Protein AF-A0A6V8NT97-F1 (afdb_monomer)

InterPro domains:
  IPR029063 S-adenosyl-L-methionine-dependent methyltransferase superfamily [G3DSA:3.40.50.150] (2-177)
  IPR029063 S-adenosyl-L-methionine-dependent methyltransferase superfamily [SSF53335] (12-157)

Organism: NCBI:txid2754717

Solvent-accessible surface area (backbone atoms only — not comparable to full-atom values): 10918 Å² total; per-residue (Å²): 109,70,70,59,41,45,75,74,69,48,81,76,53,99,84,58,68,80,94,74,64,64,69,61,86,88,54,82,74,59,58,70,88,41,93,51,90,84,42,42,65,52,22,49,28,23,44,56,41,40,47,49,74,74,71,48,77,44,47,69,47,73,50,69,59,58,90,37,74,72,43,92,63,88,62,76,73,52,58,69,32,48,27,51,96,90,36,72,66,86,60,85,75,63,59,69,57,50,13,40,38,50,48,50,50,50,53,48,50,53,40,21,63,72,50,73,48,64,48,71,44,35,46,42,70,42,61,60,78,76,42,75,68,30,50,15,43,52,53,52,50,63,72,74,42,96,74,87,64,77,46,80,60,49,12,32,57,85,75,64,56,59,40,98,87,68,46,78,44,63,39,96,54,106,56,55,68,26,32,23,40,61

Nearest PDB structures (foldseek):
  5hr4-assembly1_C  TM=5.596E-01  e=1.354E-01  Methylophilus methylotrophus
  1fjx-assembly1_A  TM=5.296E-01  e=2.929E-01  Haemophilus haemolyticus
  1dct-assembly2_B  TM=5.273E-01  e=3.940E-01  Haemophilus influenzae biotype aegyptius
  2i9k-assembly1_A  TM=5.373E-01  e=5.968E-01  Haemophilus haemolyticus
  2z6a-assembly1_A  TM=4.884E-01  e=6.720E-01  Haemophilus parahaemolyticus

Secondary structure (DSSP, 8-state):
-HHHHHHTT----TT-------S-SS--SPPP---STTTHHHHHHHHHHHHHHHHS---EEEE-----SS-SS--GGGGGGGEETTEE--SS-GGGGGSHHHHHHHHHHHHHHHHSS-EEEEEEETHHHH-GGGHHHHHHHHHH-S----EE----TTTT-B-TTS-B---SSSSSS-EEE-

Mean predicted aligned error: 6.71 Å

Radius of gyration: 19.37 Å; Cα contacts (8 Å, |Δi|>4): 254; chains: 1; bounding box: 56×44×49 Å

Foldseek 3Di:
DVVVCVVVVDDADPPDDDPDADEDLLDLDQDPCDPDPPCNNNSVSSVSVNCCLPPNQDAEAEDAWDFALDDPDPRVLLVQLQDDPNHGDPDPDLSSSVTRVNSVVSSVLVSCVVNVHHDYKYKYFPCLVPPPSRVSVVVSCVVSDPDDDKAWLFAQQVVQDADPVRHTSHAPDPDRTTIMID

pLDDT: mean 87.65, std 10.01, range [57.72, 98.25]

Sequence (182 aa):
MSFLLEELGYKLHEDDRFKLYLTNTLEMEELSQTELPGMISLSEESHLAGKVKKEQPILVVLGNPPYSGHSSNVYDEVKAYYQVDGKPLGEKNPKCLQDDYVNIILFAQWKIDQAGEGVLGFITNLIYLENPTFRGMRQSLMQSFDEIYLLDLHGNSLKKERCPDGSKDENVFDIQQGVAIV

Structure (mmCIF, N/CA/C/O backbone):
data_AF-A0A6V8NT97-F1
#
_entry.id   AF-A0A6V8NT97-F1
#
loop_
_atom_site.group_PDB
_atom_site.id
_atom_site.type_symbol
_atom_site.label_atom_id
_atom_site.label_alt_id
_atom_site.label_comp_id
_atom_site.label_asym_id
_atom_site.label_entity_id
_atom_site.label_seq_id
_atom_site.pdbx_PDB_ins_code
_atom_site.Cartn_x
_atom_site.Cartn_y
_atom_site.Cartn_z
_atom_site.occupancy
_atom_site.B_iso_or_equiv
_atom_site.auth_seq_id
_atom_site.auth_comp_id
_atom_site.auth_asym_id
_atom_site.auth_atom_id
_atom_site.pdbx_PDB_model_num
ATOM 1 N N . MET A 1 1 ? -24.014 6.301 -5.392 1.00 57.72 1 MET A N 1
ATOM 2 C CA . MET A 1 1 ? -23.388 5.271 -4.535 1.00 57.72 1 MET A CA 1
ATOM 3 C C . MET A 1 1 ? -24.425 4.392 -3.845 1.00 57.72 1 MET A C 1
ATOM 5 O O . MET A 1 1 ? -24.390 3.202 -4.099 1.00 57.72 1 MET A O 1
ATOM 9 N N . SER A 1 2 ? -25.371 4.946 -3.069 1.00 64.69 2 SER A N 1
ATOM 10 C CA . SER A 1 2 ? -26.454 4.167 -2.421 1.00 64.69 2 SER A CA 1
ATOM 11 C C . SER A 1 2 ? -27.238 3.278 -3.408 1.00 64.69 2 SER A C 1
ATOM 13 O O . SER A 1 2 ? -27.256 2.063 -3.260 1.00 64.69 2 SER A O 1
ATOM 15 N N . PHE A 1 3 ? -27.715 3.859 -4.515 1.00 68.69 3 PHE A N 1
ATOM 16 C CA . PHE A 1 3 ? -28.412 3.123 -5.583 1.00 68.69 3 PHE A CA 1
ATOM 17 C C . PHE A 1 3 ? -27.621 1.949 -6.190 1.00 68.69 3 PHE A C 1
ATOM 19 O O . PHE A 1 3 ? -28.211 0.926 -6.507 1.00 68.69 3 PHE A O 1
ATOM 26 N N . LEU A 1 4 ? -26.294 2.072 -6.332 1.00 76.94 4 LEU A N 1
ATOM 27 C CA . LEU A 1 4 ? -25.456 1.004 -6.897 1.00 76.94 4 LEU A CA 1
ATOM 28 C C . LEU A 1 4 ? -25.348 -0.186 -5.933 1.00 76.94 4 LEU A C 1
ATOM 30 O O . LEU A 1 4 ? -25.322 -1.334 -6.360 1.00 76.94 4 LEU A O 1
ATOM 34 N N . LEU A 1 5 ? -25.278 0.084 -4.627 1.00 75.50 5 LEU A N 1
ATOM 35 C CA . LEU A 1 5 ? -25.208 -0.956 -3.601 1.00 75.50 5 LEU A CA 1
ATOM 36 C C . LEU A 1 5 ? -26.533 -1.709 -3.483 1.00 75.50 5 LEU A C 1
ATOM 38 O O . LEU A 1 5 ? -26.523 -2.934 -3.377 1.00 75.50 5 LEU A O 1
ATOM 42 N N . GLU A 1 6 ? -27.654 -0.993 -3.573 1.00 77.69 6 GLU A N 1
ATOM 43 C CA . GLU A 1 6 ? -28.984 -1.605 -3.638 1.00 77.69 6 GLU A CA 1
ATOM 44 C C . GLU A 1 6 ? -29.149 -2.489 -4.882 1.00 77.69 6 GLU A C 1
ATOM 46 O O . GLU A 1 6 ? -29.646 -3.610 -4.765 1.00 77.69 6 GLU A O 1
ATOM 51 N N . GLU A 1 7 ? -28.663 -2.048 -6.050 1.00 81.25 7 GLU A N 1
ATOM 52 C CA . GLU A 1 7 ? -28.638 -2.860 -7.281 1.00 81.25 7 GLU A CA 1
ATOM 53 C C . GLU A 1 7 ? -27.810 -4.144 -7.131 1.00 81.25 7 GLU A C 1
ATOM 55 O O . GLU A 1 7 ? -28.177 -5.189 -7.668 1.00 81.25 7 GLU A O 1
ATOM 60 N N . LEU A 1 8 ? -26.718 -4.088 -6.364 1.00 84.75 8 LEU A N 1
ATOM 61 C CA . LEU A 1 8 ? -25.871 -5.241 -6.041 1.00 84.75 8 LEU A CA 1
ATOM 62 C C . LEU A 1 8 ? -26.437 -6.108 -4.896 1.00 84.75 8 LEU A C 1
ATOM 64 O O . LEU A 1 8 ? -25.802 -7.080 -4.489 1.00 84.75 8 LEU A O 1
ATOM 68 N N . GLY A 1 9 ? -27.634 -5.790 -4.391 1.00 81.38 9 GLY A N 1
ATOM 69 C CA . GLY A 1 9 ? -28.358 -6.577 -3.390 1.00 81.38 9 GLY A CA 1
ATOM 70 C C . GLY A 1 9 ? -28.071 -6.207 -1.933 1.00 81.38 9 GLY A C 1
ATOM 71 O O . GLY A 1 9 ? -28.558 -6.891 -1.030 1.00 81.38 9 GLY A O 1
ATOM 72 N N . TYR A 1 10 ? -27.317 -5.137 -1.675 1.00 80.00 10 TYR A N 1
ATOM 73 C CA . TYR A 1 10 ? -27.075 -4.638 -0.324 1.00 80.00 10 TYR A CA 1
ATOM 74 C C . TYR A 1 10 ? -28.236 -3.745 0.134 1.00 80.00 10 TYR A C 1
ATOM 76 O O . TYR A 1 10 ? -28.544 -2.739 -0.499 1.00 80.00 10 TYR A O 1
ATOM 84 N N . LYS A 1 11 ? -28.882 -4.094 1.250 1.00 77.31 11 LYS A N 1
ATOM 85 C CA . LYS A 1 11 ? -29.978 -3.300 1.824 1.00 77.31 11 LYS A CA 1
ATOM 86 C C . LYS A 1 11 ? -29.423 -2.355 2.881 1.00 77.31 11 LYS A C 1
ATOM 88 O O . LYS A 1 11 ? -29.010 -2.815 3.939 1.00 77.31 11 LYS A O 1
ATOM 93 N N . LEU A 1 12 ? -29.426 -1.059 2.588 1.00 73.94 12 LEU A N 1
ATOM 94 C CA . LEU A 1 12 ? -29.116 -0.025 3.573 1.00 73.94 12 LEU A CA 1
ATOM 95 C C . LEU A 1 12 ? -30.309 0.130 4.528 1.00 73.94 12 LEU A C 1
ATOM 97 O O . LEU A 1 12 ? -31.452 0.239 4.080 1.00 73.94 12 LEU A O 1
ATOM 101 N N . HIS A 1 13 ? -30.059 0.119 5.836 1.00 78.44 13 HIS A N 1
ATOM 102 C CA . HIS A 1 13 ? -31.045 0.549 6.829 1.00 78.44 13 HIS A CA 1
ATOM 103 C C . HIS A 1 13 ? -31.126 2.087 6.881 1.00 78.44 13 HIS A C 1
ATOM 105 O O . HIS A 1 13 ? -30.217 2.765 6.412 1.00 78.44 13 HIS A O 1
ATOM 111 N N . GLU A 1 14 ? -32.201 2.658 7.442 1.00 66.50 14 GLU A N 1
ATOM 112 C CA . GLU A 1 14 ? -32.408 4.124 7.471 1.00 66.50 14 GLU A CA 1
ATOM 113 C C . GLU A 1 14 ? -31.251 4.894 8.140 1.00 66.50 14 GLU A C 1
ATOM 115 O O . GLU A 1 14 ? -30.968 6.026 7.750 1.00 66.50 14 GLU A O 1
ATOM 120 N N . ASP A 1 15 ? -30.538 4.256 9.073 1.00 71.31 15 ASP A N 1
ATOM 121 C CA . ASP A 1 15 ? -29.371 4.819 9.767 1.00 71.31 15 ASP A CA 1
ATOM 122 C C . ASP A 1 15 ? -28.018 4.434 9.127 1.00 71.31 15 ASP A C 1
ATOM 124 O O . ASP A 1 15 ? -26.959 4.897 9.566 1.00 71.31 15 ASP A O 1
ATOM 128 N N . ASP A 1 16 ? -28.011 3.594 8.085 1.00 70.31 16 ASP A N 1
ATOM 129 C CA . ASP A 1 16 ? -26.777 3.163 7.431 1.00 70.31 16 ASP A CA 1
ATOM 130 C C . ASP A 1 16 ? -26.267 4.243 6.474 1.00 70.31 16 ASP A C 1
ATOM 132 O O . ASP A 1 16 ? -26.723 4.394 5.337 1.00 70.31 16 ASP A O 1
ATOM 136 N N . ARG A 1 17 ? -25.229 4.969 6.899 1.00 76.75 17 ARG A N 1
ATOM 137 C CA . ARG A 1 17 ? -24.445 5.788 5.972 1.00 76.75 17 ARG A CA 1
ATOM 138 C C . ARG A 1 17 ? -23.476 4.917 5.177 1.00 76.75 17 ARG A C 1
ATOM 140 O O . ARG A 1 17 ? -22.826 4.019 5.717 1.00 76.75 17 ARG A O 1
ATOM 147 N N . PHE A 1 18 ? -23.272 5.266 3.909 1.00 81.44 18 PHE A N 1
ATOM 148 C CA . PHE A 1 18 ? -22.119 4.764 3.168 1.00 81.44 18 PHE A CA 1
ATOM 149 C C . PHE A 1 18 ? -20.836 5.195 3.896 1.00 81.44 18 PHE A C 1
ATOM 151 O O . PHE A 1 18 ? -20.647 6.382 4.163 1.00 81.44 18 PHE A O 1
ATOM 158 N N . LYS A 1 19 ? -19.972 4.234 4.248 1.00 86.56 19 LYS A N 1
ATOM 159 C CA . LYS A 1 19 ? -18.755 4.449 5.054 1.00 86.56 19 LYS A CA 1
ATOM 160 C C . LYS A 1 19 ? -17.629 5.096 4.234 1.00 86.56 19 LYS A C 1
ATOM 162 O O . LYS A 1 19 ? -16.563 4.519 4.053 1.00 86.56 19 LYS A O 1
ATOM 167 N N . LEU A 1 20 ? -17.895 6.296 3.728 1.00 89.12 20 LEU A N 1
ATOM 168 C CA . LEU A 1 20 ? -16.944 7.164 3.044 1.00 89.12 20 LEU A CA 1
ATOM 169 C C . LEU A 1 20 ? -16.546 8.288 3.992 1.00 89.12 20 LEU A C 1
ATOM 171 O O . LEU A 1 20 ? -17.417 9.004 4.479 1.00 89.12 20 LEU A O 1
ATOM 175 N N . TYR A 1 21 ? -15.247 8.434 4.232 1.00 91.00 21 TYR A N 1
ATOM 176 C CA . TYR A 1 21 ? -14.719 9.423 5.162 1.00 91.00 21 TYR A CA 1
ATOM 177 C C . TYR A 1 21 ? -13.752 10.370 4.462 1.00 91.00 21 TYR A C 1
ATOM 179 O O . TYR A 1 21 ? -12.932 9.936 3.651 1.00 91.00 21 TYR A O 1
ATOM 187 N N . LEU A 1 22 ? -13.818 11.656 4.802 1.00 90.31 22 LEU A N 1
ATOM 188 C CA . LEU A 1 22 ? -12.840 12.644 4.354 1.00 90.31 22 LEU A CA 1
ATOM 189 C C . LEU A 1 22 ? -11.696 12.726 5.370 1.00 90.31 22 LEU A C 1
ATOM 191 O O . LEU A 1 22 ? -11.845 13.299 6.446 1.00 90.31 22 LEU A O 1
ATOM 195 N N . THR A 1 23 ? -10.549 12.131 5.043 1.00 90.25 23 THR A N 1
ATOM 196 C CA . THR A 1 23 ? -9.395 12.044 5.949 1.00 90.25 23 THR A CA 1
ATOM 197 C C . THR A 1 23 ? -8.086 11.885 5.172 1.00 90.25 23 THR A C 1
ATOM 199 O O . THR A 1 23 ? -8.096 11.463 4.014 1.00 90.25 23 THR A O 1
ATOM 202 N N . ASN A 1 24 ? -6.953 12.163 5.823 1.00 89.38 24 ASN A N 1
ATOM 203 C CA . ASN A 1 24 ? -5.663 11.623 5.403 1.00 89.38 24 ASN A CA 1
ATOM 204 C C . ASN A 1 24 ? -5.485 10.247 6.067 1.00 89.38 24 ASN A C 1
ATOM 206 O O . ASN A 1 24 ? -5.608 10.110 7.285 1.00 89.38 24 ASN A O 1
ATOM 210 N N . THR A 1 25 ? -5.237 9.215 5.260 1.00 90.06 25 THR A N 1
ATOM 211 C CA . THR A 1 25 ? -5.116 7.833 5.750 1.00 90.06 25 THR A CA 1
ATOM 212 C C . THR A 1 25 ? -3.895 7.657 6.650 1.00 90.06 25 THR A C 1
ATOM 214 O O . THR A 1 25 ? -3.997 6.972 7.662 1.00 90.06 25 THR A O 1
ATOM 217 N N . LEU A 1 26 ? -2.781 8.318 6.316 1.00 88.44 26 LEU A N 1
ATOM 218 C CA . LEU A 1 26 ? -1.517 8.216 7.052 1.00 88.44 26 LEU A CA 1
ATOM 219 C C . LEU A 1 26 ? -1.485 9.087 8.319 1.00 88.44 26 LEU A C 1
ATOM 221 O O . LEU A 1 26 ? -0.631 8.886 9.173 1.00 88.44 26 LEU A O 1
ATOM 225 N N . GLU A 1 27 ? -2.418 10.033 8.455 1.00 86.75 27 GLU A N 1
ATOM 226 C CA . GLU A 1 27 ? -2.534 10.885 9.640 1.00 86.75 27 GLU A CA 1
ATOM 227 C C . GLU A 1 27 ? -3.347 10.167 10.720 1.00 86.75 27 GLU A C 1
ATOM 229 O O . GLU A 1 27 ? -4.536 9.900 10.532 1.00 86.75 27 GLU A O 1
ATOM 234 N N . MET A 1 28 ? -2.727 9.831 11.849 1.00 81.38 28 MET A N 1
ATOM 235 C CA . MET A 1 28 ? -3.406 9.132 12.947 1.00 81.38 28 MET A CA 1
ATOM 236 C C . MET A 1 28 ? -3.962 10.097 14.001 1.00 81.38 28 MET A C 1
ATOM 238 O O . MET A 1 28 ? -4.834 9.701 14.790 1.00 81.38 28 MET A O 1
ATOM 242 N N . GLU A 1 29 ? -3.514 11.353 14.008 1.00 81.38 29 GLU A N 1
ATOM 243 C CA . GLU A 1 29 ? -4.088 12.390 14.856 1.00 81.38 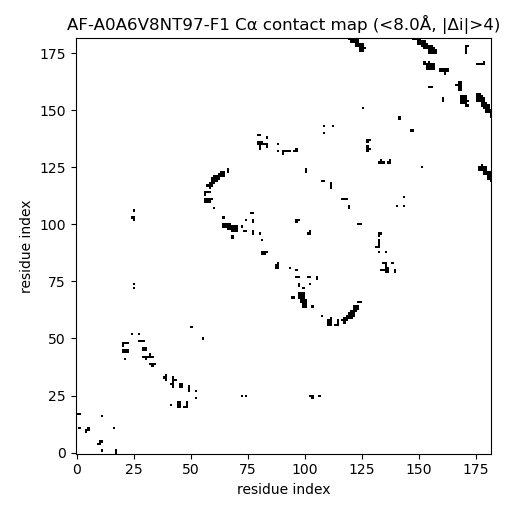29 GLU A CA 1
ATOM 244 C C . GLU A 1 29 ? -5.443 12.851 14.304 1.00 81.38 29 GLU A C 1
ATOM 246 O O . GLU A 1 29 ? -5.663 12.991 13.100 1.00 81.38 29 GLU A O 1
ATOM 251 N N . GLU A 1 30 ? -6.401 13.048 15.205 1.00 75.75 30 GLU A N 1
ATOM 252 C CA . GLU A 1 30 ? -7.710 13.585 14.842 1.00 75.75 30 GLU A CA 1
ATOM 253 C C . GLU A 1 30 ? -7.672 15.104 14.948 1.00 75.75 30 GLU A C 1
ATOM 255 O O . GLU A 1 30 ? -7.035 15.662 15.844 1.00 75.75 30 GLU A O 1
ATOM 260 N N . LEU A 1 31 ? -8.385 15.782 14.048 1.00 74.56 31 LEU A N 1
ATOM 261 C CA . LEU A 1 31 ? -8.541 17.229 14.146 1.00 74.56 31 LEU A CA 1
ATOM 262 C C . LEU A 1 31 ? -9.246 17.563 15.464 1.00 74.56 31 LEU A C 1
ATOM 264 O O . LEU A 1 31 ? -10.279 16.973 15.788 1.00 74.56 31 LEU A O 1
ATOM 268 N N . SER A 1 32 ? -8.714 18.532 16.210 1.00 70.44 32 SER A N 1
ATOM 269 C CA . SER A 1 32 ? -9.398 19.044 17.394 1.00 70.44 32 SER A CA 1
ATOM 270 C C . SER A 1 32 ? -10.785 19.564 17.009 1.00 70.44 32 SER A C 1
ATOM 272 O O . SER A 1 32 ? -10.958 20.198 15.961 1.00 70.44 32 SER A O 1
ATOM 274 N N . GLN A 1 33 ? -11.783 19.293 17.859 1.00 64.75 33 GLN A N 1
ATOM 275 C CA . GLN A 1 33 ? -13.130 19.834 17.676 1.00 64.75 33 GLN A CA 1
ATOM 276 C C . GLN A 1 33 ? -13.032 21.355 17.582 1.00 64.75 33 GLN A C 1
ATOM 278 O O . GLN A 1 33 ? -12.703 22.039 18.550 1.00 64.75 33 GLN A O 1
ATOM 283 N N . THR A 1 34 ? -13.258 21.870 16.379 1.00 63.19 34 THR A N 1
ATOM 284 C CA . THR A 1 34 ? -13.148 23.291 16.084 1.00 63.19 34 THR A CA 1
ATOM 285 C C . THR A 1 34 ? -14.559 23.830 15.917 1.00 63.19 34 THR A C 1
ATOM 287 O O . THR A 1 34 ? -15.270 23.426 15.003 1.00 63.19 34 THR A O 1
ATOM 290 N N . GLU A 1 35 ? -14.966 24.766 16.775 1.00 63.94 35 GLU A N 1
ATOM 291 C CA . GLU A 1 35 ? -16.306 25.383 16.752 1.00 63.94 35 GLU A CA 1
ATOM 292 C C . GLU A 1 35 ? -16.494 26.399 15.602 1.00 63.94 35 GLU A C 1
ATOM 294 O O . GLU A 1 35 ? -17.514 27.083 15.517 1.00 63.94 35 GLU A O 1
ATOM 299 N N . LEU A 1 36 ? -15.513 26.524 14.699 1.00 69.31 36 LEU A N 1
ATOM 300 C CA . LEU A 1 36 ? -15.592 27.429 13.555 1.00 69.31 36 LEU A CA 1
ATOM 301 C C . LEU A 1 36 ? -16.616 26.911 12.525 1.00 69.31 36 LEU A C 1
ATOM 303 O O . LEU A 1 36 ? -16.533 25.750 12.102 1.00 69.31 36 LEU A O 1
ATOM 307 N N . PRO A 1 37 ? -17.552 27.761 12.057 1.00 64.00 37 PRO A N 1
ATOM 308 C CA . PRO A 1 37 ? -18.541 27.379 11.053 1.00 64.00 37 PRO A CA 1
ATOM 309 C C . PRO A 1 37 ? -17.878 26.810 9.789 1.00 64.00 37 PRO A C 1
ATOM 311 O O . PRO A 1 37 ? -17.035 27.461 9.177 1.00 64.00 37 PRO A O 1
ATOM 314 N N . GLY A 1 38 ? -18.257 25.588 9.401 1.00 68.25 38 GLY A N 1
ATOM 315 C CA . GLY A 1 38 ? -17.702 24.872 8.242 1.00 68.25 38 GLY A CA 1
ATOM 316 C C . GLY A 1 38 ? -16.503 23.957 8.535 1.00 68.25 38 GLY A C 1
ATOM 317 O O . GLY A 1 38 ? -16.190 23.116 7.700 1.00 68.25 38 GLY A O 1
ATOM 318 N N . MET A 1 39 ? -15.868 24.057 9.711 1.00 70.75 39 MET A N 1
ATOM 319 C CA . MET A 1 39 ? -14.798 23.133 10.141 1.00 70.75 39 MET A CA 1
ATOM 320 C C . MET A 1 39 ? -15.318 21.970 10.994 1.00 70.75 39 MET A C 1
ATOM 322 O O . MET A 1 39 ? -14.660 20.935 11.078 1.00 70.75 39 MET A O 1
ATOM 326 N N . ILE A 1 40 ? -16.518 22.111 11.565 1.00 75.81 40 ILE A N 1
ATOM 327 C CA . ILE A 1 40 ? -17.181 21.068 12.361 1.00 75.81 40 ILE A CA 1
ATOM 328 C C . ILE A 1 40 ? -17.315 19.772 11.548 1.00 75.81 40 ILE A C 1
ATOM 330 O O . ILE A 1 40 ? -16.858 18.726 12.001 1.00 75.81 40 ILE A O 1
ATOM 334 N N . SER A 1 41 ? -17.813 19.851 10.309 1.00 79.75 41 SER A N 1
ATOM 335 C CA . SER A 1 41 ? -17.978 18.679 9.436 1.00 79.75 41 SER A CA 1
ATOM 336 C C . SER A 1 41 ? -16.653 17.986 9.092 1.00 79.75 41 SER A C 1
ATOM 338 O O . SER A 1 41 ? -16.608 16.764 8.990 1.00 79.75 41 SER A O 1
ATOM 340 N N . LEU A 1 42 ? -15.553 18.738 8.959 1.00 82.69 42 LEU A N 1
ATOM 341 C CA . LEU A 1 42 ? -14.217 18.168 8.742 1.00 82.69 42 LEU A CA 1
ATOM 342 C C . LEU A 1 42 ? -13.693 17.453 9.993 1.00 82.69 42 LEU A C 1
ATOM 344 O O . LEU A 1 42 ? -13.116 16.372 9.882 1.00 82.69 42 LEU A O 1
ATOM 348 N N . SER A 1 43 ? -13.900 18.033 11.179 1.00 84.19 43 SER A N 1
ATOM 349 C CA . SER A 1 43 ? -13.525 17.378 12.438 1.00 84.19 43 SER A CA 1
ATOM 350 C C . SER A 1 43 ? -14.350 16.116 12.702 1.00 84.19 43 SER A C 1
ATOM 352 O O . SER A 1 43 ? -13.791 15.108 13.128 1.00 84.19 43 SER A O 1
ATOM 354 N N . GLU A 1 44 ? -15.642 16.122 12.366 1.00 85.75 44 GLU A N 1
ATOM 355 C CA . GLU A 1 44 ? -16.507 14.942 12.458 1.00 85.75 44 GLU A CA 1
ATOM 356 C C . GLU A 1 44 ? -16.055 13.825 11.509 1.00 85.75 44 GLU A C 1
ATOM 358 O O . GLU A 1 44 ? -15.873 12.693 11.956 1.00 85.75 44 GLU A O 1
ATOM 363 N N . GLU A 1 45 ? -15.803 14.121 10.228 1.00 88.56 45 GLU A N 1
ATOM 364 C CA . GLU A 1 45 ? -15.298 13.119 9.275 1.00 88.56 45 GLU A CA 1
ATOM 365 C C . GLU A 1 45 ? -13.920 12.575 9.686 1.00 88.56 45 GLU A C 1
ATOM 367 O O . GLU A 1 45 ? -13.685 11.367 9.604 1.00 88.56 45 GLU A O 1
ATOM 372 N N . SER A 1 46 ? -13.035 13.435 10.207 1.00 88.50 46 SER A N 1
ATOM 373 C CA . SER A 1 46 ? -11.731 13.028 10.744 1.00 88.50 46 SER A CA 1
ATOM 374 C C . SER A 1 46 ? -11.873 12.089 11.948 1.00 88.50 46 SER A C 1
ATOM 376 O O . SER A 1 46 ? -11.244 11.030 11.975 1.00 88.50 46 SER A O 1
ATOM 378 N N . HIS A 1 47 ? -12.755 12.406 12.901 1.00 89.31 47 HIS A N 1
ATOM 379 C CA . HIS A 1 47 ? -13.018 11.571 14.076 1.00 89.31 47 HIS A CA 1
ATOM 380 C C . HIS A 1 47 ? -13.635 10.218 13.696 1.00 89.31 47 HIS A C 1
ATOM 382 O O . HIS A 1 47 ? -13.214 9.164 14.177 1.00 89.31 47 HIS A O 1
ATOM 388 N N . LEU A 1 48 ? -14.614 10.221 12.788 1.00 91.25 48 LEU A N 1
ATOM 389 C CA . LEU A 1 48 ? -15.251 8.997 12.312 1.00 91.25 48 LEU A CA 1
ATOM 390 C C . LEU A 1 48 ? -14.269 8.099 11.542 1.00 91.25 48 LEU A C 1
ATOM 392 O O . LEU A 1 48 ? -14.273 6.882 11.742 1.00 91.25 48 LEU A O 1
ATOM 396 N N . ALA A 1 49 ? -13.393 8.681 10.717 1.00 92.25 49 ALA A N 1
ATOM 397 C CA . ALA A 1 49 ? -12.289 7.952 10.100 1.00 92.25 49 ALA A CA 1
ATOM 398 C C . ALA A 1 49 ? -11.301 7.416 11.143 1.00 92.25 49 ALA A C 1
ATOM 400 O O . ALA A 1 49 ? -10.831 6.286 11.024 1.00 92.25 49 ALA A O 1
ATOM 401 N N . GLY A 1 50 ? -10.992 8.217 12.166 1.00 91.88 50 GLY A N 1
ATOM 402 C CA . GLY A 1 50 ? -10.128 7.851 13.286 1.00 91.88 50 GLY A CA 1
ATOM 403 C C . GLY A 1 50 ? -10.596 6.573 13.975 1.00 91.88 50 GLY A C 1
ATOM 404 O O . GLY A 1 50 ? -9.797 5.652 14.140 1.00 91.88 50 GLY A O 1
ATOM 405 N N . LYS A 1 51 ? -11.901 6.454 14.255 1.00 91.94 51 LYS A N 1
ATOM 406 C CA . LYS A 1 51 ? -12.500 5.225 14.808 1.00 91.94 51 LYS A CA 1
ATOM 407 C C . LYS A 1 51 ? -12.263 4.006 13.923 1.00 91.94 51 LYS A C 1
ATOM 409 O O . LYS A 1 51 ? -11.880 2.952 14.421 1.00 91.94 51 LYS A O 1
ATOM 414 N N . VAL A 1 52 ? -12.432 4.137 12.606 1.00 92.12 52 VAL A N 1
ATOM 415 C CA . VAL A 1 52 ? -12.161 3.028 11.674 1.00 92.12 52 VAL A CA 1
ATOM 416 C C . VAL A 1 52 ? -10.679 2.653 11.688 1.00 92.12 52 VAL A C 1
ATOM 418 O O . VAL A 1 52 ? -10.347 1.481 11.842 1.00 92.12 52 VAL A O 1
ATOM 421 N N . LYS A 1 53 ? -9.782 3.638 11.587 1.00 92.19 53 LYS A N 1
ATOM 422 C CA . LYS A 1 53 ? -8.330 3.408 11.554 1.00 92.19 53 LYS A CA 1
ATOM 423 C C . LYS A 1 53 ? -7.809 2.774 12.849 1.00 92.19 53 LYS A C 1
ATOM 425 O O . LYS A 1 53 ? -6.955 1.889 12.788 1.00 92.19 53 LYS A O 1
ATOM 430 N N . LYS A 1 54 ? -8.320 3.203 14.008 1.00 90.75 54 LYS A N 1
ATOM 431 C CA . LYS A 1 54 ? -7.802 2.831 15.336 1.00 90.75 54 LYS A CA 1
ATOM 432 C C . LYS A 1 54 ? -8.482 1.611 15.951 1.00 90.75 54 LYS A C 1
ATOM 434 O O . LYS A 1 54 ? -7.802 0.811 16.580 1.00 90.75 54 LYS A O 1
ATOM 439 N N . GLU A 1 55 ? -9.796 1.472 15.791 1.00 91.81 55 GLU A N 1
ATOM 440 C CA . GLU A 1 55 ? -10.588 0.518 16.583 1.00 91.81 55 GLU A CA 1
ATOM 441 C C . GLU A 1 55 ? -11.087 -0.673 15.766 1.00 91.81 55 GLU A C 1
ATOM 443 O O . GLU A 1 55 ? -11.316 -1.745 16.321 1.00 91.81 55 GLU A O 1
ATOM 448 N N . GLN A 1 56 ? -11.291 -0.502 14.457 1.00 92.38 56 GLN A N 1
ATOM 449 C CA . GLN A 1 56 ? -11.869 -1.558 13.632 1.00 92.38 56 GLN A CA 1
ATOM 450 C C . GLN A 1 56 ? -10.777 -2.504 13.099 1.00 92.38 56 GLN A C 1
ATOM 452 O O . GLN A 1 56 ? -9.747 -2.033 12.591 1.00 92.38 56 GLN A O 1
ATOM 457 N N . PRO A 1 57 ? -10.992 -3.832 13.171 1.00 94.12 57 PRO A N 1
ATOM 458 C CA . PRO A 1 57 ? -10.164 -4.787 12.450 1.00 94.12 57 PRO A CA 1
ATOM 459 C C . PRO A 1 57 ? -10.444 -4.656 10.948 1.00 94.12 57 PRO A C 1
ATOM 461 O O . PRO A 1 57 ? -11.599 -4.669 10.517 1.00 94.12 57 PRO A O 1
ATOM 464 N N . ILE A 1 58 ? -9.387 -4.502 10.148 1.00 94.69 58 ILE A N 1
ATOM 465 C CA . ILE A 1 58 ? -9.483 -4.366 8.691 1.00 94.69 58 ILE A CA 1
ATOM 466 C C . ILE A 1 58 ? -8.853 -5.605 8.066 1.00 94.69 58 ILE A C 1
ATOM 468 O O . ILE A 1 58 ? -7.640 -5.766 8.105 1.00 94.69 58 ILE A O 1
ATOM 472 N N . LEU A 1 59 ? -9.697 -6.462 7.491 1.00 95.94 59 LEU A N 1
ATOM 473 C CA . LEU A 1 59 ? -9.277 -7.730 6.886 1.00 95.94 59 LEU A CA 1
ATOM 474 C C . LEU A 1 59 ? -8.86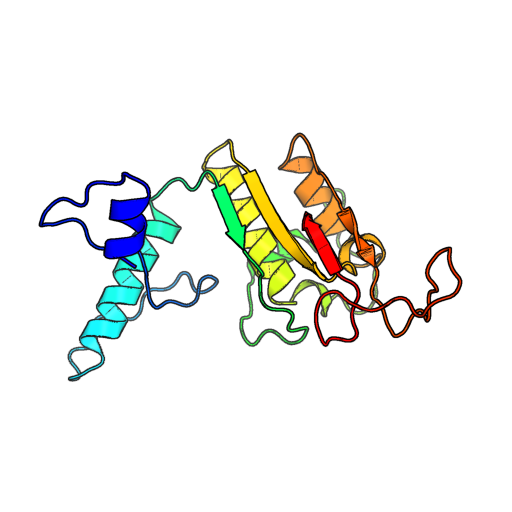5 -7.583 5.423 1.00 95.94 59 LEU A C 1
ATOM 476 O O . LEU A 1 59 ? -8.150 -8.424 4.898 1.00 95.94 59 LEU A O 1
ATOM 480 N N . VAL A 1 60 ? -9.360 -6.557 4.731 1.00 97.19 60 VAL A N 1
ATOM 481 C CA . VAL A 1 60 ? -9.109 -6.378 3.301 1.00 97.19 60 VAL A CA 1
ATOM 482 C C . VAL A 1 60 ? -8.783 -4.920 3.024 1.00 97.19 60 VAL A C 1
ATOM 484 O O . VAL A 1 60 ? -9.568 -4.034 3.370 1.00 97.19 60 VAL A O 1
ATOM 487 N N . VAL A 1 61 ? -7.648 -4.675 2.371 1.00 97.19 61 VAL A N 1
ATOM 488 C CA . VAL A 1 61 ? -7.243 -3.344 1.908 1.00 97.19 61 VAL A CA 1
ATOM 489 C C . VAL A 1 61 ? -6.987 -3.398 0.407 1.00 97.19 61 VAL A C 1
ATOM 491 O O . VAL A 1 61 ? -6.097 -4.108 -0.048 1.00 97.19 61 VAL A O 1
ATOM 494 N N . LEU A 1 62 ? -7.775 -2.647 -0.365 1.00 97.88 62 LEU A N 1
ATOM 495 C CA . LEU A 1 62 ? -7.688 -2.592 -1.826 1.00 97.88 62 LEU A CA 1
ATOM 496 C C . LEU A 1 62 ? -7.507 -1.152 -2.298 1.00 97.88 62 LEU A C 1
ATOM 498 O O . LEU A 1 62 ? -8.019 -0.228 -1.663 1.00 97.88 62 LEU A O 1
ATOM 502 N N . GLY A 1 63 ? -6.837 -0.948 -3.430 1.00 96.19 63 GLY A N 1
ATOM 503 C CA . GLY A 1 63 ? -6.713 0.390 -4.000 1.00 96.19 63 GLY A CA 1
ATOM 504 C C . GLY A 1 63 ? -5.572 0.607 -4.989 1.00 96.19 63 GLY A C 1
ATOM 505 O O . GLY A 1 63 ? -4.784 -0.278 -5.301 1.00 96.19 63 GLY A O 1
ATOM 506 N N . ASN A 1 64 ? -5.506 1.841 -5.474 1.00 96.06 64 ASN A N 1
ATOM 507 C CA . ASN A 1 64 ? -4.409 2.385 -6.264 1.00 96.06 64 ASN A CA 1
ATOM 508 C C . ASN A 1 64 ? -3.776 3.515 -5.433 1.00 96.06 64 ASN A C 1
ATOM 510 O O . ASN A 1 64 ? -4.257 4.652 -5.510 1.00 96.06 64 ASN A O 1
ATOM 514 N N . PRO A 1 65 ? -2.825 3.210 -4.528 1.00 94.25 65 PRO A N 1
ATOM 515 C CA . PRO A 1 65 ? -2.196 4.227 -3.698 1.00 94.25 65 PRO A CA 1
ATOM 516 C C . PRO A 1 65 ? -1.442 5.261 -4.551 1.00 94.25 65 PRO A C 1
ATOM 518 O O . PRO A 1 65 ? -0.966 4.942 -5.637 1.00 94.25 65 PRO A O 1
ATOM 521 N N . PRO A 1 66 ? -1.304 6.510 -4.082 1.00 90.44 66 PRO A N 1
ATOM 522 C CA . PRO A 1 66 ? -0.647 7.562 -4.853 1.00 90.44 66 PRO A CA 1
ATOM 523 C C . PRO A 1 66 ? 0.851 7.289 -5.064 1.00 90.44 66 PRO A C 1
ATOM 525 O O . PRO A 1 66 ? 1.553 6.845 -4.157 1.00 90.44 66 PRO A O 1
ATOM 528 N N . TYR A 1 67 ? 1.353 7.606 -6.262 1.00 80.81 67 TYR A N 1
ATOM 529 C CA . TYR A 1 67 ? 2.761 7.439 -6.650 1.00 80.81 67 TYR A CA 1
ATOM 530 C C . TYR A 1 67 ? 3.507 8.776 -6.539 1.00 80.81 67 TYR A C 1
ATOM 532 O O . TYR A 1 67 ? 3.671 9.491 -7.532 1.00 80.81 67 TYR A O 1
ATOM 540 N N . SER A 1 68 ? 3.935 9.150 -5.333 1.00 76.25 68 SER A N 1
ATOM 541 C CA . SER A 1 68 ? 4.616 10.423 -5.080 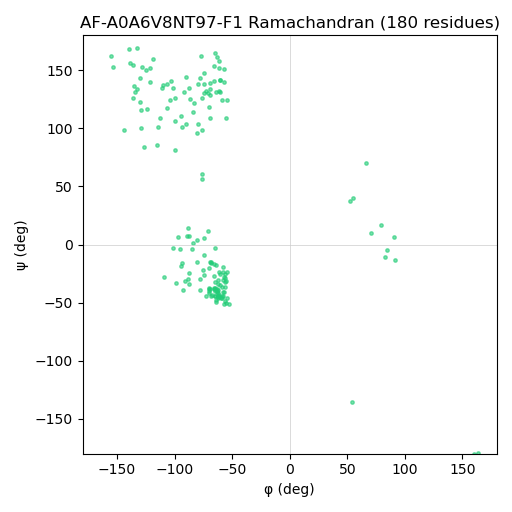1.00 76.25 68 SER A CA 1
ATOM 542 C C . SER A 1 68 ? 5.919 10.212 -4.314 1.00 76.25 68 SER A C 1
ATOM 544 O O . SER A 1 68 ? 5.950 10.122 -3.087 1.00 76.25 68 SER A O 1
ATOM 546 N N . GLY A 1 69 ? 7.035 10.240 -5.050 1.00 59.59 69 GLY A N 1
ATOM 547 C CA . GLY A 1 69 ? 8.381 10.062 -4.491 1.00 59.59 69 GLY A CA 1
ATOM 548 C C . GLY A 1 69 ? 8.845 11.164 -3.528 1.00 59.59 69 GLY A C 1
ATOM 549 O O . GLY A 1 69 ? 9.947 11.069 -2.990 1.00 59.59 69 GLY A O 1
ATOM 550 N N . HIS A 1 70 ? 8.043 12.214 -3.326 1.00 59.72 70 HIS A N 1
ATOM 551 C CA . HIS A 1 70 ? 8.225 13.214 -2.276 1.00 59.72 70 HIS A CA 1
ATOM 552 C C . HIS A 1 70 ? 6.918 13.319 -1.498 1.00 59.72 70 HIS A C 1
ATOM 554 O O . HIS A 1 70 ? 6.086 14.183 -1.782 1.00 59.72 70 HIS A O 1
ATOM 560 N N . SER A 1 71 ? 6.732 12.420 -0.535 1.00 61.47 71 SER A N 1
ATOM 561 C CA . SER A 1 71 ? 5.603 12.529 0.373 1.00 61.47 71 SER A CA 1
ATOM 562 C C . SER A 1 71 ? 5.687 13.844 1.149 1.00 61.47 71 SER A C 1
ATOM 564 O O . SER A 1 71 ? 6.729 14.194 1.709 1.00 61.47 71 SER A O 1
ATOM 566 N N . SER A 1 72 ? 4.580 14.581 1.196 1.00 61.09 72 SER A N 1
ATOM 567 C CA . SER A 1 72 ? 4.388 15.648 2.184 1.00 61.09 72 SER A CA 1
ATOM 568 C C . SER A 1 72 ? 4.090 15.088 3.580 1.00 61.09 72 SER A C 1
ATOM 570 O O . SER A 1 72 ? 4.060 15.850 4.543 1.00 61.09 72 SER A O 1
ATOM 572 N N . ASN A 1 73 ? 3.868 13.774 3.688 1.00 62.50 73 ASN A N 1
ATOM 573 C CA . ASN A 1 73 ? 3.570 13.052 4.915 1.00 62.50 73 ASN A CA 1
ATOM 574 C C . ASN A 1 73 ? 4.855 12.378 5.416 1.00 62.50 73 ASN A C 1
ATOM 576 O O . ASN A 1 73 ? 5.323 11.382 4.863 1.00 62.50 73 ASN A O 1
ATOM 580 N N . VAL A 1 74 ? 5.447 12.910 6.483 1.00 65.88 74 VAL A N 1
ATOM 581 C CA . VAL A 1 74 ? 6.523 12.195 7.177 1.00 65.88 74 VAL A CA 1
ATOM 582 C C . VAL A 1 74 ? 5.874 11.089 8.003 1.00 65.88 74 VAL A C 1
ATOM 584 O O . VAL A 1 74 ? 5.358 11.353 9.082 1.00 65.88 74 VAL A O 1
ATOM 587 N N . TYR A 1 75 ? 5.869 9.865 7.475 1.00 74.31 75 TYR A N 1
ATOM 588 C CA . TYR A 1 75 ? 5.353 8.692 8.178 1.00 74.31 75 TYR A CA 1
ATOM 589 C C . TYR A 1 75 ? 6.502 7.996 8.910 1.00 74.31 75 TYR A C 1
ATOM 591 O O . TYR A 1 75 ? 7.338 7.334 8.296 1.00 74.31 75 TYR A O 1
ATOM 599 N N . ASP A 1 76 ? 6.616 8.220 10.217 1.00 79.94 76 ASP A N 1
ATOM 600 C CA . ASP A 1 76 ? 7.773 7.794 11.013 1.00 79.94 76 ASP A CA 1
ATOM 601 C C . ASP A 1 76 ? 7.906 6.268 11.106 1.00 79.94 76 ASP A C 1
ATOM 603 O O . ASP A 1 76 ? 9.015 5.736 11.232 1.00 79.94 76 ASP A O 1
ATOM 607 N N . GLU A 1 77 ? 6.786 5.565 10.994 1.00 83.94 77 GLU A N 1
ATOM 608 C CA . GLU A 1 77 ? 6.653 4.116 11.017 1.00 83.94 77 GLU A CA 1
ATOM 609 C C . GLU A 1 77 ? 7.439 3.461 9.879 1.00 83.94 77 GLU A C 1
ATOM 611 O O . GLU A 1 77 ? 7.921 2.336 10.030 1.00 83.94 77 GLU A O 1
ATOM 616 N N . VAL A 1 78 ? 7.675 4.185 8.776 1.00 85.31 78 VAL A N 1
ATOM 617 C CA . VAL A 1 78 ? 8.445 3.694 7.624 1.00 85.31 78 VAL A CA 1
ATOM 618 C C . VAL A 1 78 ? 9.862 3.263 7.983 1.00 85.31 78 VAL A C 1
ATOM 620 O O . VAL A 1 78 ? 10.456 2.448 7.278 1.00 85.31 78 VAL A O 1
ATOM 623 N N . LYS A 1 79 ? 10.388 3.712 9.132 1.00 86.50 79 LYS A N 1
ATOM 624 C CA . LYS A 1 79 ? 11.650 3.233 9.720 1.00 86.50 79 LYS A CA 1
ATOM 625 C C . LYS A 1 79 ? 11.687 1.713 9.904 1.00 86.50 79 LYS A C 1
ATOM 627 O O . LYS A 1 79 ? 12.781 1.151 9.890 1.00 86.50 79 LYS A O 1
ATOM 632 N N . ALA A 1 80 ? 10.540 1.036 10.003 1.00 88.00 80 ALA A N 1
ATOM 633 C CA . ALA A 1 80 ? 10.463 -0.426 10.007 1.00 88.00 80 ALA A CA 1
ATOM 634 C C . ALA A 1 80 ? 11.125 -1.056 8.765 1.00 88.00 80 ALA A C 1
ATOM 636 O O . ALA A 1 80 ? 11.749 -2.111 8.864 1.00 88.00 80 ALA A O 1
ATOM 637 N N . TYR A 1 81 ? 11.083 -0.375 7.615 1.00 94.19 81 TYR A N 1
ATOM 638 C CA . TYR A 1 81 ? 11.701 -0.828 6.365 1.00 94.19 81 TYR A CA 1
ATOM 639 C C . TYR A 1 81 ? 13.188 -0.475 6.235 1.00 94.19 81 TYR A C 1
ATOM 641 O O . TYR A 1 81 ? 13.835 -0.884 5.271 1.00 94.19 81 TYR A O 1
ATOM 649 N N . TYR A 1 82 ? 13.765 0.257 7.194 1.00 93.19 82 TYR A N 1
ATOM 650 C CA . TYR A 1 82 ? 15.153 0.737 7.141 1.00 93.19 82 TYR A CA 1
ATOM 651 C C . TYR A 1 82 ? 16.147 -0.274 7.726 1.00 93.19 82 TYR A C 1
ATOM 653 O O . TYR A 1 82 ? 17.308 0.065 7.971 1.00 93.19 82 TYR A O 1
ATOM 661 N N . GLN A 1 83 ? 15.720 -1.520 7.925 1.00 93.25 83 GLN A N 1
ATOM 662 C CA . GLN A 1 83 ? 16.552 -2.592 8.450 1.00 93.25 83 GLN A CA 1
ATOM 663 C C . GLN A 1 83 ? 16.312 -3.921 7.733 1.00 93.25 83 GLN A C 1
ATOM 665 O O . GLN A 1 83 ? 15.246 -4.159 7.174 1.00 93.25 83 GLN A O 1
ATOM 670 N N . VAL A 1 84 ? 17.321 -4.786 7.778 1.00 95.00 84 VAL A N 1
ATOM 671 C CA . VAL A 1 84 ? 17.252 -6.197 7.389 1.00 95.00 84 VAL A CA 1
ATOM 672 C C . VAL A 1 84 ? 17.943 -7.019 8.465 1.00 95.00 84 VAL A C 1
ATOM 674 O O . VAL A 1 84 ? 19.060 -6.683 8.860 1.00 95.00 84 VAL A O 1
ATOM 677 N N . ASP A 1 85 ? 17.301 -8.081 8.946 1.00 94.12 85 ASP A N 1
ATOM 678 C CA . ASP A 1 85 ? 17.825 -8.959 10.005 1.00 94.12 85 ASP A CA 1
ATOM 679 C C . ASP A 1 85 ? 18.258 -8.179 11.264 1.00 94.12 85 ASP A C 1
ATOM 681 O O . ASP A 1 85 ? 19.294 -8.453 11.875 1.00 94.12 85 ASP A O 1
ATOM 685 N N . GLY A 1 86 ? 17.499 -7.133 11.611 1.00 91.88 86 GLY A N 1
ATOM 686 C CA . GLY A 1 86 ? 17.793 -6.235 12.734 1.00 91.88 86 GLY A CA 1
ATOM 687 C C . GLY A 1 86 ? 19.001 -5.310 12.526 1.00 91.88 86 GLY A C 1
ATOM 688 O O . GLY A 1 86 ? 19.452 -4.668 13.473 1.00 91.88 86 GLY A O 1
ATOM 689 N N . LYS A 1 87 ? 19.553 -5.233 11.308 1.00 94.12 87 LYS A N 1
ATOM 690 C CA . LYS A 1 87 ? 20.671 -4.347 10.956 1.00 94.12 87 LYS A CA 1
ATOM 691 C C . LYS A 1 87 ? 20.199 -3.228 10.029 1.00 94.12 87 LYS A C 1
ATOM 693 O O . LYS A 1 87 ? 19.478 -3.522 9.078 1.00 94.12 87 LYS A O 1
ATOM 698 N N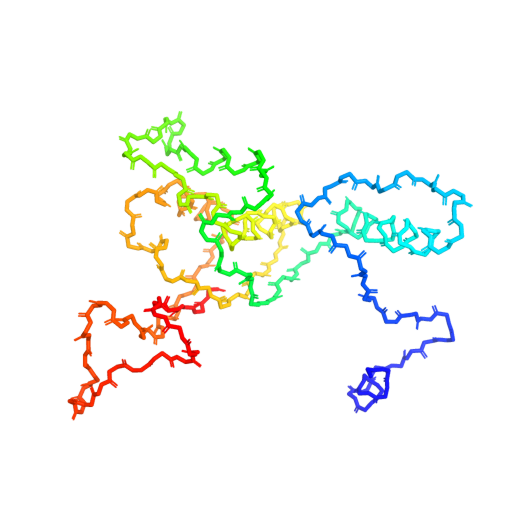 . PRO A 1 88 ? 20.636 -1.973 10.228 1.00 92.88 88 PRO A N 1
ATOM 699 C CA . PRO A 1 88 ? 20.286 -0.874 9.334 1.00 92.88 88 PRO A CA 1
ATOM 700 C C . PRO A 1 88 ? 20.682 -1.133 7.873 1.00 92.88 88 PRO A C 1
ATOM 702 O O . PRO A 1 88 ? 21.672 -1.818 7.593 1.00 92.88 88 PRO A O 1
ATOM 705 N N . LEU A 1 89 ? 19.937 -0.538 6.940 1.00 91.62 89 LEU A N 1
ATOM 706 C CA . LEU A 1 89 ? 20.309 -0.496 5.525 1.00 91.62 89 LEU A CA 1
ATOM 707 C C . LEU A 1 89 ? 21.657 0.221 5.328 1.00 91.62 89 LEU A C 1
ATOM 709 O O . LEU A 1 89 ? 21.958 1.220 5.981 1.00 91.62 89 LEU A O 1
ATOM 713 N N . GLY A 1 90 ? 22.466 -0.298 4.402 1.00 88.88 90 GLY A N 1
ATOM 714 C CA . GLY A 1 90 ? 23.748 0.293 3.989 1.00 88.88 90 GLY A CA 1
ATOM 715 C C . GLY A 1 90 ? 23.654 1.048 2.659 1.00 88.88 90 GLY A C 1
ATOM 716 O O . GLY A 1 90 ? 24.636 1.617 2.182 1.00 88.88 90 GLY A O 1
ATOM 717 N N . GLU A 1 91 ? 22.479 1.018 2.036 1.00 89.81 91 GLU A N 1
ATOM 718 C CA . GLU A 1 91 ? 22.181 1.600 0.741 1.00 89.81 91 GLU A CA 1
ATOM 719 C C . GLU A 1 91 ? 22.207 3.131 0.800 1.00 89.81 91 GLU A C 1
ATOM 721 O O . GLU A 1 91 ? 21.719 3.770 1.735 1.00 89.81 91 GLU A O 1
ATOM 726 N N . LYS A 1 92 ? 22.771 3.750 -0.241 1.00 74.94 92 LYS A N 1
ATOM 727 C CA . LYS A 1 92 ? 22.791 5.209 -0.348 1.00 74.94 92 LYS A CA 1
ATOM 728 C C . LYS A 1 92 ? 21.387 5.706 -0.692 1.00 74.94 92 LYS A C 1
ATOM 730 O O . LYS A 1 92 ? 20.791 5.244 -1.657 1.00 74.94 92 LYS A O 1
ATOM 735 N N . ASN A 1 93 ? 20.925 6.719 0.042 1.00 73.69 93 ASN A N 1
ATOM 736 C CA . ASN A 1 93 ? 19.687 7.459 -0.220 1.00 73.69 93 ASN A CA 1
ATOM 737 C C . ASN A 1 93 ? 18.381 6.636 -0.064 1.00 73.69 93 ASN A C 1
ATOM 739 O O . ASN A 1 93 ? 17.671 6.417 -1.047 1.00 73.69 93 ASN A O 1
ATOM 743 N N . PRO A 1 94 ? 17.991 6.257 1.171 1.00 79.56 94 PRO A N 1
ATOM 744 C CA . PRO A 1 94 ? 16.740 5.542 1.447 1.00 79.56 94 PRO A CA 1
ATOM 745 C C . PRO A 1 94 ? 15.466 6.389 1.276 1.00 79.56 94 PRO A C 1
ATOM 747 O O . PRO A 1 94 ? 14.392 5.960 1.670 1.00 79.56 94 PRO A O 1
ATOM 750 N N . LYS A 1 95 ? 15.551 7.588 0.680 1.00 81.25 95 LYS A N 1
ATOM 751 C CA . LYS A 1 95 ? 14.406 8.500 0.508 1.00 81.25 95 LYS A CA 1
ATOM 752 C C . LYS A 1 95 ? 13.243 7.883 -0.266 1.00 81.25 95 LYS A C 1
ATOM 754 O O . LYS A 1 95 ? 12.106 8.226 0.004 1.00 81.25 95 LYS A O 1
ATOM 759 N N . CYS A 1 96 ? 13.522 6.963 -1.189 1.00 85.19 96 CYS A N 1
ATOM 760 C CA . CYS A 1 96 ? 12.478 6.265 -1.942 1.00 85.19 96 CYS A CA 1
ATOM 761 C C . CYS A 1 96 ? 11.591 5.356 -1.076 1.00 85.19 96 CYS A C 1
ATOM 763 O O . CYS A 1 96 ? 10.497 5.021 -1.512 1.00 85.19 96 CYS A O 1
ATOM 765 N N . LEU A 1 97 ? 12.013 5.002 0.146 1.00 89.00 97 LEU A N 1
ATOM 766 C CA . LEU A 1 97 ? 11.142 4.318 1.103 1.00 89.00 97 LEU A CA 1
ATOM 767 C C . LEU A 1 97 ? 10.035 5.233 1.633 1.00 89.00 97 LEU A C 1
ATOM 769 O O . LEU A 1 97 ? 9.036 4.719 2.097 1.00 89.00 97 LEU A O 1
ATOM 773 N N . GLN A 1 98 ? 10.181 6.559 1.542 1.00 87.00 98 GLN A N 1
ATOM 774 C CA . GLN A 1 98 ? 9.157 7.519 1.975 1.00 87.00 98 GLN A CA 1
ATOM 775 C C . GLN A 1 98 ? 8.124 7.841 0.888 1.00 87.00 98 GLN A C 1
ATOM 777 O O . GLN A 1 98 ? 7.341 8.770 1.065 1.00 87.00 98 GLN A O 1
ATOM 782 N N . ASP A 1 99 ? 8.150 7.144 -0.250 1.00 89.56 99 ASP A N 1
ATOM 783 C CA . ASP A 1 99 ? 7.137 7.315 -1.293 1.00 89.56 99 ASP A CA 1
ATOM 784 C C . ASP A 1 99 ? 5.749 6.956 -0.732 1.00 89.56 99 ASP A C 1
ATOM 786 O O . ASP A 1 99 ? 5.613 6.018 0.058 1.00 89.56 99 ASP A O 1
ATOM 790 N N . ASP A 1 100 ? 4.712 7.704 -1.112 1.00 90.00 100 ASP A N 1
ATOM 791 C CA . ASP A 1 100 ? 3.391 7.568 -0.491 1.00 90.00 100 ASP A CA 1
ATOM 792 C C . ASP A 1 100 ? 2.817 6.150 -0.636 1.00 90.00 100 ASP A C 1
ATOM 794 O O . ASP A 1 100 ? 2.215 5.638 0.308 1.00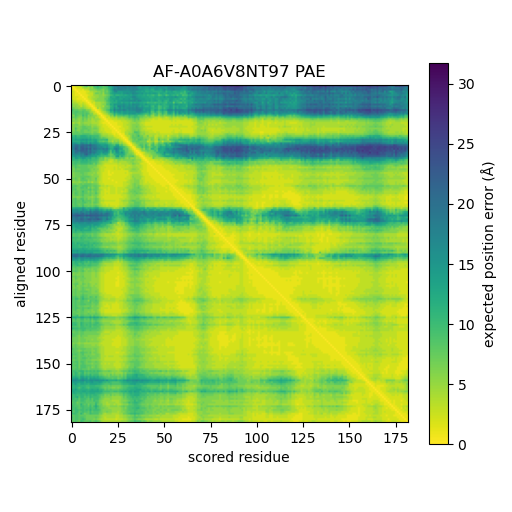 90.00 100 ASP A O 1
ATOM 798 N N . TYR A 1 101 ? 3.048 5.466 -1.764 1.00 92.44 101 TYR A N 1
ATOM 799 C CA . TYR A 1 101 ? 2.577 4.087 -1.927 1.00 92.44 101 TYR A CA 1
ATOM 800 C C . TYR A 1 101 ? 3.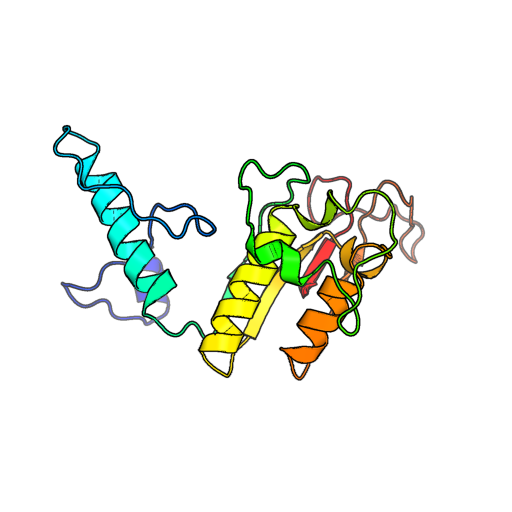247 3.116 -0.946 1.00 92.44 101 TYR A C 1
ATOM 802 O O . TYR A 1 101 ? 2.600 2.175 -0.490 1.00 92.44 101 TYR A O 1
ATOM 810 N N . VAL A 1 102 ? 4.509 3.359 -0.577 1.00 94.00 102 VAL A N 1
ATOM 811 C CA . VAL A 1 102 ? 5.239 2.547 0.409 1.00 94.00 102 VAL A CA 1
ATOM 812 C C . VAL A 1 102 ? 4.637 2.751 1.791 1.00 94.00 102 VAL A C 1
ATOM 814 O O . VAL A 1 102 ? 4.385 1.779 2.499 1.00 94.00 102 VAL A O 1
ATOM 817 N N . ASN A 1 103 ? 4.341 4.003 2.151 1.00 92.31 103 ASN A N 1
ATOM 818 C CA . ASN A 1 103 ? 3.688 4.326 3.418 1.00 92.31 103 ASN A CA 1
ATOM 819 C C . ASN A 1 103 ? 2.281 3.712 3.497 1.00 92.31 103 ASN A C 1
ATOM 821 O O . ASN A 1 103 ? 1.888 3.212 4.547 1.00 92.31 103 ASN A O 1
ATOM 825 N N . ILE A 1 104 ? 1.529 3.698 2.390 1.00 94.00 104 ILE A N 1
ATOM 826 C CA . ILE A 1 104 ? 0.199 3.075 2.341 1.00 94.00 104 ILE A CA 1
ATOM 827 C C . ILE A 1 104 ? 0.283 1.543 2.416 1.00 94.00 104 ILE A C 1
ATOM 829 O O . ILE A 1 104 ? -0.536 0.941 3.110 1.00 94.00 104 ILE A O 1
ATOM 833 N N . ILE A 1 105 ? 1.271 0.907 1.772 1.00 95.62 105 ILE A N 1
ATOM 834 C CA . ILE A 1 105 ? 1.537 -0.531 1.956 1.00 95.62 105 ILE A CA 1
ATOM 835 C C . ILE A 1 105 ? 1.850 -0.826 3.421 1.00 95.62 105 ILE A C 1
ATOM 837 O O . ILE A 1 105 ? 1.268 -1.747 3.983 1.00 95.62 105 ILE A O 1
ATOM 841 N N . LEU A 1 106 ? 2.709 -0.026 4.056 1.00 94.88 106 LEU A N 1
ATOM 842 C CA . LEU A 1 106 ? 3.049 -0.209 5.464 1.00 94.88 106 LEU A CA 1
ATOM 843 C C . LEU A 1 106 ? 1.832 -0.048 6.376 1.00 94.88 106 LEU A C 1
ATOM 845 O O . LEU A 1 106 ? 1.629 -0.857 7.277 1.00 94.88 106 LEU A O 1
ATOM 849 N N . PHE A 1 107 ? 1.004 0.969 6.134 1.00 94.38 107 PHE A N 1
ATOM 850 C CA . PHE A 1 107 ? -0.243 1.153 6.869 1.00 94.38 107 PHE A CA 1
ATOM 851 C C . PHE A 1 107 ? -1.162 -0.068 6.717 1.00 94.38 107 PHE A C 1
ATOM 853 O O . PHE A 1 107 ? -1.694 -0.572 7.704 1.00 94.38 107 PHE A O 1
ATOM 860 N N . ALA A 1 108 ? -1.326 -0.576 5.494 1.00 96.12 108 ALA A N 1
ATOM 861 C CA . ALA A 1 108 ? -2.155 -1.743 5.219 1.00 96.12 108 ALA A CA 1
ATOM 862 C C . ALA A 1 108 ? -1.598 -3.021 5.871 1.00 96.12 108 ALA A C 1
ATOM 864 O O . ALA A 1 108 ? -2.352 -3.748 6.515 1.00 96.12 108 ALA A O 1
ATOM 865 N N . GLN A 1 109 ? -0.284 -3.249 5.777 1.00 96.75 109 GLN A N 1
ATOM 866 C CA . GLN A 1 109 ? 0.426 -4.328 6.466 1.00 96.75 109 GLN A CA 1
ATOM 867 C C . GLN A 1 109 ? 0.180 -4.258 7.976 1.00 96.75 109 GLN A C 1
ATOM 869 O O . GLN A 1 109 ? -0.267 -5.233 8.565 1.00 96.75 109 GLN A O 1
ATOM 874 N N . TRP A 1 110 ? 0.372 -3.087 8.589 1.00 95.19 110 TRP A N 1
ATOM 875 C CA . TRP A 1 110 ? 0.133 -2.881 10.018 1.00 95.19 110 TRP A CA 1
ATOM 876 C C . TRP A 1 110 ? -1.310 -3.199 10.424 1.00 95.19 110 TRP A C 1
ATOM 878 O O . TRP A 1 110 ? -1.542 -3.828 11.456 1.00 95.19 110 TRP A O 1
ATOM 888 N N . LYS A 1 111 ? -2.296 -2.802 9.609 1.00 95.06 111 LYS A N 1
ATOM 889 C CA . LYS A 1 111 ? -3.707 -3.126 9.864 1.00 95.06 111 LYS A CA 1
ATOM 890 C C . LYS A 1 111 ? -3.992 -4.627 9.788 1.00 95.06 111 LYS A C 1
ATOM 892 O O . LYS A 1 111 ? -4.778 -5.110 10.602 1.00 95.06 111 LYS A O 1
ATOM 897 N N . ILE A 1 112 ? -3.358 -5.339 8.861 1.00 96.69 112 ILE A N 1
ATOM 898 C CA . ILE A 1 112 ? -3.503 -6.792 8.707 1.00 96.69 112 ILE A CA 1
ATOM 899 C C . ILE A 1 112 ? -2.790 -7.530 9.846 1.00 96.69 112 ILE A C 1
ATOM 901 O O . ILE A 1 112 ? -3.401 -8.393 10.470 1.00 96.69 112 ILE A O 1
ATOM 905 N N . ASP A 1 113 ? -1.572 -7.124 10.214 1.00 96.00 113 ASP A N 1
ATOM 906 C CA . ASP A 1 113 ? -0.839 -7.676 11.363 1.00 96.00 113 ASP A CA 1
ATOM 907 C C . ASP A 1 113 ? -1.648 -7.534 12.666 1.00 96.00 113 ASP A C 1
ATOM 909 O O . ASP A 1 113 ? -1.709 -8.455 13.478 1.00 96.00 113 ASP A O 1
ATOM 913 N N . GLN A 1 114 ? -2.312 -6.386 12.868 1.00 94.62 114 GLN A N 1
ATOM 914 C CA . GLN A 1 114 ? -3.206 -6.166 14.011 1.00 94.62 114 GLN A CA 1
ATOM 915 C C . GLN A 1 114 ? -4.438 -7.072 14.002 1.00 94.62 114 GLN A C 1
ATOM 917 O O . GLN A 1 114 ? -4.902 -7.478 15.068 1.00 94.62 114 GLN A O 1
ATOM 922 N N . ALA A 1 115 ? -5.004 -7.330 12.823 1.00 95.75 115 ALA A N 1
ATOM 923 C CA . ALA A 1 115 ? -6.150 -8.218 12.676 1.00 95.75 115 ALA A CA 1
ATOM 924 C C . ALA A 1 115 ? -5.754 -9.698 12.828 1.00 95.75 115 ALA A C 1
ATOM 926 O O . ALA A 1 115 ? -6.584 -10.508 13.233 1.00 95.75 115 ALA A O 1
ATOM 927 N N . GLY A 1 116 ? -4.493 -10.035 12.540 1.00 96.44 116 GLY A N 1
ATOM 928 C CA . GLY A 1 116 ? -3.941 -11.391 12.566 1.00 96.44 116 GLY A CA 1
ATOM 929 C C . GLY A 1 116 ? -4.219 -12.204 11.299 1.00 96.44 116 GLY A C 1
ATOM 930 O O . GLY A 1 116 ? -3.634 -13.267 11.124 1.00 96.44 116 GLY A O 1
ATOM 931 N N . GLU A 1 117 ? -5.085 -11.709 10.416 1.00 96.75 117 GLU A N 1
ATOM 932 C CA . GLU A 1 117 ? -5.381 -12.278 9.104 1.00 96.75 117 GLU A CA 1
ATOM 933 C C . GLU A 1 117 ? -5.867 -11.170 8.160 1.00 96.75 117 GLU A C 1
ATOM 935 O O . GLU A 1 117 ? -6.442 -10.165 8.593 1.00 96.75 117 GLU A O 1
ATOM 940 N N . GLY A 1 118 ? -5.658 -11.347 6.857 1.00 97.25 118 GLY A N 1
ATOM 941 C CA . GLY A 1 118 ? -6.182 -10.413 5.872 1.00 97.25 118 GLY A CA 1
ATOM 942 C C . GLY A 1 118 ? -5.541 -10.513 4.496 1.00 97.25 118 GLY A C 1
ATOM 943 O O . GLY A 1 118 ? -4.666 -11.336 4.246 1.00 97.25 118 GLY A O 1
ATOM 944 N N . VAL A 1 119 ? -6.010 -9.653 3.595 1.00 98.06 119 VAL A N 1
ATOM 945 C CA . VAL A 1 119 ? -5.569 -9.557 2.203 1.00 98.06 119 VAL A CA 1
ATOM 946 C C . VAL A 1 119 ? -5.304 -8.097 1.850 1.00 98.06 119 VAL A C 1
ATOM 948 O O . VAL A 1 119 ? -6.123 -7.211 2.110 1.00 98.06 119 VAL A O 1
ATOM 951 N N . LEU A 1 120 ? -4.169 -7.859 1.205 1.00 97.75 120 LEU A N 1
ATOM 952 C CA . LEU A 1 120 ? -3.839 -6.607 0.537 1.00 97.75 120 LEU A CA 1
ATOM 953 C C . LEU A 1 120 ? -3.938 -6.837 -0.973 1.00 97.75 120 LEU A C 1
ATOM 955 O O . LEU A 1 120 ? -3.534 -7.889 -1.454 1.00 97.75 120 LEU A O 1
ATOM 959 N N . GLY A 1 121 ? -4.512 -5.880 -1.700 1.00 98.25 121 GLY A N 1
ATOM 960 C CA . GLY A 1 121 ? -4.581 -5.922 -3.160 1.00 98.25 121 GLY A CA 1
ATOM 961 C C . GLY A 1 121 ? -4.423 -4.533 -3.758 1.00 98.25 121 GLY A C 1
ATOM 962 O O . GLY A 1 121 ? -5.388 -3.765 -3.824 1.00 98.25 121 GLY A O 1
ATOM 963 N N . PHE A 1 122 ? -3.216 -4.202 -4.204 1.00 97.88 122 PHE A N 1
ATOM 964 C CA . PHE A 1 122 ? -2.880 -2.905 -4.774 1.00 97.88 122 PHE A CA 1
ATOM 965 C C . PHE A 1 122 ? -2.345 -3.008 -6.194 1.00 97.88 122 PHE A C 1
ATOM 967 O O . PHE A 1 122 ? -1.697 -3.973 -6.574 1.00 97.88 122 PHE A O 1
ATOM 974 N N . ILE A 1 123 ? -2.558 -1.948 -6.969 1.00 97.12 123 ILE A N 1
ATOM 975 C CA . ILE A 1 123 ? -1.717 -1.643 -8.126 1.00 97.12 123 ILE A CA 1
ATOM 976 C C . ILE A 1 123 ? -0.717 -0.568 -7.704 1.00 97.12 123 ILE A C 1
ATOM 978 O O . ILE A 1 123 ? -1.113 0.442 -7.128 1.00 97.12 123 ILE A O 1
ATOM 982 N N . THR A 1 124 ? 0.577 -0.815 -7.895 1.00 95.12 124 THR A N 1
ATOM 983 C CA . THR A 1 124 ? 1.658 0.035 -7.373 1.00 95.12 124 THR A CA 1
ATOM 984 C C . THR A 1 124 ? 2.792 0.204 -8.373 1.00 95.12 124 THR A C 1
ATOM 986 O O . THR A 1 124 ? 2.864 -0.496 -9.382 1.00 95.12 124 THR A O 1
ATOM 989 N N . ASN A 1 125 ? 3.706 1.135 -8.097 1.00 92.00 125 ASN A N 1
ATOM 990 C CA . ASN A 1 125 ? 4.975 1.222 -8.814 1.00 92.00 125 ASN A CA 1
ATOM 991 C C . ASN A 1 125 ? 5.829 -0.035 -8.552 1.00 92.00 125 ASN A C 1
ATOM 993 O O . ASN A 1 125 ? 6.061 -0.395 -7.403 1.00 92.00 125 ASN A O 1
ATOM 997 N N . LEU A 1 126 ? 6.370 -0.649 -9.608 1.00 89.56 126 LEU A N 1
ATOM 998 C CA . LEU A 1 126 ? 7.165 -1.887 -9.562 1.00 89.56 126 LEU A CA 1
ATOM 999 C C . LEU A 1 126 ? 8.540 -1.736 -8.871 1.00 89.56 126 LEU A C 1
ATOM 1001 O O . LEU A 1 126 ? 9.197 -2.724 -8.542 1.00 89.56 126 LEU A O 1
ATOM 1005 N N . ILE A 1 127 ? 9.030 -0.508 -8.663 1.00 89.75 127 ILE A N 1
ATOM 1006 C CA . ILE A 1 127 ? 10.431 -0.249 -8.283 1.00 89.75 127 ILE A CA 1
ATOM 1007 C C . ILE A 1 127 ? 10.885 -0.970 -7.002 1.00 89.75 127 ILE A C 1
ATOM 1009 O O . ILE A 1 127 ? 12.069 -1.303 -6.883 1.00 89.75 127 ILE A O 1
ATOM 1013 N N . TYR A 1 128 ? 9.975 -1.246 -6.062 1.00 91.38 128 TYR A N 1
ATOM 1014 C CA . TYR A 1 128 ? 10.305 -1.932 -4.811 1.00 91.38 128 TYR A CA 1
ATOM 1015 C C . TYR A 1 128 ? 10.684 -3.407 -4.999 1.00 91.38 128 TYR A C 1
ATOM 1017 O O . TYR A 1 128 ? 11.272 -3.988 -4.087 1.00 91.38 128 TYR A O 1
ATOM 1025 N N . LEU A 1 129 ? 10.409 -4.018 -6.156 1.00 89.50 129 LEU A N 1
ATOM 1026 C CA . LEU A 1 129 ? 10.835 -5.388 -6.453 1.00 89.50 129 LEU A CA 1
ATOM 1027 C C . LEU A 1 129 ? 12.316 -5.460 -6.834 1.00 89.50 129 LEU A C 1
ATOM 1029 O O . LEU A 1 129 ? 13.029 -6.360 -6.393 1.00 89.50 129 LEU A O 1
ATOM 1033 N N . GLU A 1 130 ? 12.803 -4.485 -7.600 1.00 86.12 130 GLU A N 1
ATOM 1034 C CA . GLU A 1 130 ? 14.149 -4.528 -8.185 1.00 86.12 130 GLU A CA 1
ATOM 1035 C C . GLU A 1 130 ? 15.177 -3.721 -7.390 1.00 86.12 130 GLU A C 1
ATOM 1037 O O . GLU A 1 130 ? 16.359 -4.068 -7.341 1.00 86.12 130 GLU A O 1
ATOM 1042 N N . ASN A 1 131 ? 14.757 -2.620 -6.766 1.00 90.38 131 ASN A N 1
ATOM 1043 C CA . ASN A 1 131 ? 15.690 -1.687 -6.156 1.00 90.38 131 ASN A CA 1
ATOM 1044 C C . ASN A 1 131 ? 16.228 -2.238 -4.810 1.00 90.38 131 ASN A C 1
ATOM 1046 O O . ASN A 1 131 ? 15.439 -2.577 -3.914 1.00 90.38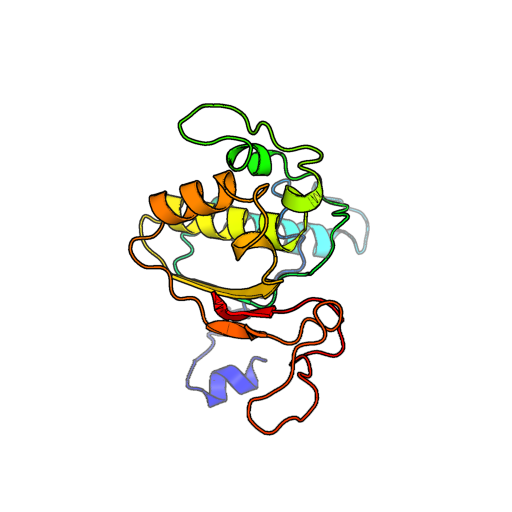 131 ASN A O 1
ATOM 1050 N N . PRO A 1 132 ? 17.564 -2.316 -4.621 1.00 91.56 132 PRO A N 1
ATOM 1051 C CA . PRO A 1 132 ? 18.179 -2.812 -3.390 1.00 91.56 132 PRO A CA 1
ATOM 1052 C C . PRO A 1 132 ? 17.727 -2.087 -2.122 1.00 91.56 132 PRO A C 1
ATOM 1054 O O . PRO A 1 132 ? 17.608 -2.728 -1.085 1.00 91.56 132 PRO A O 1
ATOM 1057 N N . THR A 1 133 ? 17.402 -0.795 -2.197 1.00 93.12 133 THR A N 1
ATOM 1058 C CA . THR A 1 133 ? 16.961 0.004 -1.043 1.00 93.12 133 THR A CA 1
ATOM 1059 C C . THR A 1 133 ? 15.671 -0.521 -0.400 1.00 93.12 133 THR A C 1
ATOM 1061 O O . THR A 1 133 ? 15.457 -0.322 0.790 1.00 93.12 133 THR A O 1
ATOM 1064 N N . PHE A 1 134 ? 14.843 -1.260 -1.143 1.00 94.75 134 PHE A N 1
ATOM 1065 C CA . PHE A 1 134 ? 13.574 -1.811 -0.656 1.00 94.75 134 PHE A CA 1
ATOM 1066 C C . PHE A 1 134 ? 13.705 -3.202 -0.025 1.00 94.75 134 PHE A C 1
ATOM 1068 O O . PHE A 1 134 ? 12.704 -3.830 0.307 1.00 94.75 134 PHE A O 1
ATOM 1075 N N . ARG A 1 135 ? 14.923 -3.724 0.172 1.00 95.12 135 ARG A N 1
ATOM 1076 C CA . ARG A 1 135 ? 15.093 -5.074 0.735 1.00 95.12 135 ARG A CA 1
ATOM 1077 C C . ARG A 1 135 ? 14.537 -5.234 2.153 1.00 95.12 135 ARG A C 1
ATOM 1079 O O . ARG A 1 135 ? 14.069 -6.320 2.474 1.00 95.12 135 ARG A O 1
ATOM 1086 N N . GLY A 1 136 ? 14.549 -4.174 2.965 1.00 95.62 136 GLY A N 1
ATOM 1087 C CA . GLY A 1 136 ? 13.918 -4.180 4.290 1.00 95.62 136 GLY A CA 1
ATOM 1088 C C . GLY A 1 136 ? 12.397 -4.264 4.207 1.00 95.62 136 GLY A C 1
ATOM 1089 O O . GLY A 1 136 ? 11.793 -5.091 4.881 1.00 95.62 136 GLY A O 1
ATOM 1090 N N . MET A 1 137 ? 11.789 -3.504 3.290 1.00 95.88 137 MET A N 1
ATOM 1091 C CA . MET A 1 137 ? 10.364 -3.623 2.963 1.00 95.88 137 MET A CA 1
ATOM 1092 C C . MET A 1 137 ? 10.009 -5.041 2.509 1.00 95.88 137 MET A C 1
ATOM 1094 O O . MET A 1 137 ? 9.103 -5.648 3.067 1.00 95.88 137 MET A O 1
ATOM 1098 N N . ARG A 1 138 ? 10.750 -5.607 1.547 1.00 96.75 138 ARG A N 1
ATOM 1099 C CA . ARG A 1 138 ? 10.495 -6.973 1.056 1.00 96.75 138 ARG A CA 1
ATOM 1100 C C . ARG A 1 138 ? 10.595 -8.016 2.170 1.00 96.75 138 ARG A C 1
ATOM 1102 O O . ARG A 1 138 ? 9.723 -8.870 2.264 1.00 96.75 138 ARG A O 1
ATOM 1109 N N . GLN A 1 139 ? 11.617 -7.930 3.028 1.00 97.06 139 GLN A N 1
ATOM 1110 C CA . GLN A 1 139 ? 11.734 -8.823 4.183 1.00 97.06 139 GLN A CA 1
ATOM 1111 C C . GLN A 1 139 ? 10.546 -8.671 5.137 1.00 97.06 139 GLN A C 1
ATOM 1113 O O . GLN A 1 139 ? 10.010 -9.677 5.584 1.00 97.06 139 GLN A O 1
ATOM 1118 N N . SER A 1 140 ? 10.149 -7.436 5.446 1.00 97.19 140 SER A N 1
ATOM 1119 C CA . SER A 1 140 ? 9.031 -7.176 6.350 1.00 97.19 140 SER A CA 1
ATOM 1120 C C . SER A 1 140 ? 7.720 -7.746 5.800 1.00 97.19 140 SER A C 1
ATOM 1122 O O . SER A 1 140 ? 7.022 -8.445 6.525 1.00 97.19 140 SER A O 1
ATOM 1124 N N . LEU A 1 141 ? 7.431 -7.553 4.509 1.00 97.06 141 LEU A N 1
ATOM 1125 C CA . LEU A 1 141 ? 6.247 -8.135 3.868 1.00 97.06 141 LEU A CA 1
ATOM 1126 C C . LEU A 1 141 ? 6.271 -9.669 3.902 1.00 97.06 141 LEU A C 1
ATOM 1128 O O . LEU A 1 141 ? 5.276 -10.283 4.266 1.00 97.06 141 LEU A O 1
ATOM 1132 N N . MET A 1 142 ? 7.416 -10.294 3.610 1.00 96.88 142 MET A N 1
ATOM 1133 C CA . MET A 1 142 ? 7.576 -11.754 3.702 1.00 96.88 142 MET A CA 1
ATOM 1134 C C . MET A 1 142 ? 7.437 -12.312 5.128 1.00 96.88 142 MET A C 1
ATOM 1136 O O . MET A 1 142 ? 7.302 -13.520 5.293 1.00 96.88 142 MET A O 1
ATOM 1140 N N . GLN A 1 143 ? 7.552 -11.471 6.157 1.00 96.19 143 GLN A N 1
ATOM 1141 C CA . GLN A 1 143 ? 7.333 -11.868 7.551 1.00 96.19 143 GLN A CA 1
ATOM 1142 C C . GLN A 1 143 ? 5.866 -11.727 7.969 1.00 96.19 143 GLN A C 1
ATOM 1144 O O . GLN A 1 143 ? 5.433 -12.471 8.844 1.00 96.19 143 GLN A O 1
ATOM 1149 N N . SER A 1 144 ? 5.130 -10.787 7.369 1.00 96.44 144 SER A N 1
ATOM 1150 C CA . SER A 1 144 ? 3.715 -10.532 7.671 1.00 96.44 144 SER A CA 1
ATOM 1151 C C . SER A 1 144 ? 2.747 -11.395 6.860 1.00 96.44 144 SER A C 1
ATOM 1153 O O . SER A 1 144 ? 1.689 -11.747 7.367 1.00 96.44 144 SER A O 1
ATOM 1155 N N . PHE A 1 145 ? 3.077 -11.724 5.608 1.00 97.69 145 PHE A N 1
ATOM 1156 C CA . PHE A 1 145 ? 2.172 -12.426 4.693 1.00 97.69 145 PHE A CA 1
ATOM 1157 C C . PHE A 1 145 ? 2.648 -13.849 4.397 1.00 97.69 145 PHE A C 1
ATOM 1159 O O . PHE A 1 145 ? 3.816 -14.056 4.067 1.00 97.69 145 PHE A O 1
ATOM 1166 N N . ASP A 1 146 ? 1.723 -14.813 4.444 1.00 98.06 146 ASP A N 1
ATOM 1167 C CA . ASP A 1 146 ? 1.996 -16.218 4.108 1.00 98.06 146 ASP A CA 1
ATOM 1168 C C . ASP A 1 146 ? 2.269 -16.419 2.609 1.00 98.06 146 ASP A C 1
ATOM 1170 O O . ASP A 1 146 ? 3.126 -17.211 2.222 1.00 98.06 146 ASP A O 1
ATOM 1174 N N . GLU A 1 147 ? 1.542 -15.688 1.760 1.00 98.06 147 GLU A N 1
ATOM 1175 C CA . GLU A 1 147 ? 1.610 -15.774 0.302 1.00 98.06 147 GLU A CA 1
ATOM 1176 C C . GLU A 1 147 ? 1.638 -14.365 -0.298 1.00 98.06 147 GLU A C 1
ATOM 1178 O O . GLU A 1 147 ? 0.869 -13.490 0.105 1.00 98.06 147 GLU A O 1
ATOM 1183 N N . ILE A 1 148 ? 2.506 -14.145 -1.288 1.00 97.38 148 ILE A N 1
ATOM 1184 C CA . ILE A 1 148 ? 2.627 -12.867 -2.001 1.00 97.38 148 ILE A CA 1
ATOM 1185 C C . ILE A 1 148 ? 2.575 -13.153 -3.499 1.00 97.38 148 ILE A C 1
ATOM 1187 O O . ILE A 1 148 ? 3.466 -13.801 -4.053 1.00 97.38 148 ILE A O 1
ATOM 1191 N N . TYR A 1 149 ? 1.541 -12.639 -4.161 1.00 97.38 149 TYR A N 1
ATOM 1192 C CA . TYR A 1 149 ? 1.360 -12.753 -5.604 1.00 97.38 149 TYR A CA 1
ATOM 1193 C C . TYR A 1 149 ? 1.773 -11.443 -6.262 1.00 97.38 149 TYR A C 1
ATOM 1195 O O . TYR A 1 149 ? 1.413 -10.370 -5.802 1.00 97.38 149 TYR A O 1
ATOM 1203 N N . LEU A 1 150 ? 2.542 -11.528 -7.343 1.00 96.12 150 LEU A N 1
ATOM 1204 C CA . LEU A 1 150 ? 3.021 -10.357 -8.069 1.00 96.12 150 LEU A CA 1
ATOM 1205 C C . LEU A 1 150 ? 2.736 -10.541 -9.549 1.00 96.12 150 LEU A C 1
ATOM 1207 O O . LEU A 1 150 ? 3.193 -11.508 -10.161 1.00 96.12 150 LEU A O 1
ATOM 1211 N N . LEU A 1 151 ? 2.000 -9.594 -10.119 1.00 96.50 151 LEU A N 1
ATOM 1212 C CA . LEU A 1 151 ? 1.768 -9.505 -11.551 1.00 96.50 151 LEU A CA 1
ATOM 1213 C C . LEU A 1 151 ? 2.418 -8.226 -12.074 1.00 96.50 151 LEU A C 1
ATOM 1215 O O . LEU A 1 151 ? 1.868 -7.135 -11.922 1.00 96.50 151 LEU A O 1
ATOM 1219 N N . ASP A 1 152 ? 3.593 -8.379 -12.682 1.00 94.00 152 ASP A N 1
ATOM 1220 C CA . ASP A 1 152 ? 4.301 -7.301 -13.369 1.00 94.00 152 ASP A CA 1
ATOM 1221 C C . ASP A 1 152 ? 3.558 -6.931 -14.659 1.00 94.00 152 ASP A C 1
ATOM 1223 O O . ASP A 1 152 ? 3.371 -7.768 -15.545 1.00 94.00 152 ASP A O 1
ATOM 1227 N N . LEU A 1 153 ? 3.098 -5.683 -14.740 1.00 94.62 153 LEU A N 1
ATOM 1228 C CA . LEU A 1 153 ? 2.406 -5.143 -15.910 1.00 94.62 153 LEU A CA 1
ATOM 1229 C C . LEU A 1 153 ? 3.355 -4.364 -16.828 1.00 94.62 153 LEU A C 1
ATOM 1231 O O . LEU A 1 153 ? 2.890 -3.751 -17.787 1.00 94.62 153 LEU A O 1
ATOM 1235 N N . HIS A 1 154 ? 4.662 -4.379 -16.546 1.00 93.25 154 HIS A N 1
ATOM 1236 C CA . HIS A 1 154 ? 5.693 -3.677 -17.299 1.00 93.25 154 HIS A CA 1
ATOM 1237 C C . HIS A 1 154 ? 5.381 -2.176 -17.443 1.00 93.25 154 HIS A C 1
ATOM 1239 O O . HIS A 1 154 ? 5.058 -1.501 -16.458 1.00 93.25 154 HIS A O 1
ATOM 1245 N N . GLY A 1 155 ? 5.554 -1.600 -18.635 1.00 92.44 155 GLY A N 1
ATOM 1246 C CA . GLY A 1 155 ? 5.226 -0.208 -18.920 1.00 92.44 155 GLY A CA 1
ATOM 1247 C C . GLY A 1 155 ? 6.271 0.796 -18.437 1.00 92.44 155 GLY A C 1
ATOM 1248 O O . GLY A 1 155 ? 5.980 1.990 -18.320 1.00 92.44 155 GLY A O 1
ATOM 1249 N N . ASN A 1 156 ? 7.494 0.360 -18.121 1.00 92.12 156 ASN A N 1
ATOM 1250 C CA . ASN A 1 156 ? 8.558 1.285 -17.741 1.00 92.12 156 ASN A CA 1
ATOM 1251 C C . ASN A 1 156 ? 9.196 1.914 -18.988 1.00 92.12 156 ASN A C 1
ATOM 1253 O O . ASN A 1 156 ? 10.148 1.393 -19.577 1.00 92.12 156 ASN A O 1
ATOM 1257 N N . SER A 1 157 ? 8.720 3.108 -19.338 1.00 88.69 157 SER A N 1
ATOM 1258 C CA . SER A 1 157 ? 9.192 3.864 -20.504 1.00 88.69 157 SER A CA 1
ATOM 1259 C C . SER A 1 157 ? 10.702 4.166 -20.499 1.00 88.69 157 SER A C 1
ATOM 1261 O O . SER A 1 157 ? 11.295 4.360 -21.564 1.00 88.69 157 SER A O 1
ATOM 1263 N N . LEU A 1 158 ? 11.352 4.176 -19.325 1.00 87.56 158 LEU A N 1
ATOM 1264 C CA . LEU A 1 158 ? 12.793 4.418 -19.194 1.00 87.56 158 LEU A CA 1
ATOM 1265 C C . LEU A 1 158 ? 13.627 3.183 -19.548 1.00 87.56 158 LEU A C 1
ATOM 1267 O O . LEU A 1 158 ? 14.742 3.336 -20.051 1.00 87.56 158 LEU A O 1
ATOM 1271 N N . LYS A 1 159 ? 13.092 1.974 -19.329 1.00 87.44 159 LYS A N 1
ATOM 1272 C CA . LYS A 1 159 ? 13.757 0.715 -19.699 1.00 87.44 159 LYS A CA 1
ATOM 1273 C C . LYS A 1 159 ? 13.702 0.441 -21.204 1.00 87.44 159 LYS A C 1
ATOM 1275 O O . LYS A 1 159 ? 14.573 -0.254 -21.719 1.00 87.44 159 LYS A O 1
ATOM 1280 N N . LYS A 1 160 ? 12.739 1.047 -21.916 1.00 84.94 160 LYS A N 1
ATOM 1281 C CA . LYS A 1 160 ? 12.532 0.888 -23.371 1.00 84.94 160 LYS A CA 1
ATOM 1282 C C . LYS A 1 160 ? 12.380 -0.581 -23.785 1.00 84.94 160 LYS A C 1
ATOM 1284 O O . LYS A 1 160 ? 12.916 -1.001 -24.814 1.00 84.94 160 LYS A O 1
ATOM 1289 N N . GLU A 1 161 ? 11.662 -1.340 -22.964 1.00 88.19 161 GLU A N 1
ATOM 1290 C CA . GLU A 1 161 ? 11.279 -2.719 -23.257 1.00 88.19 161 GLU A CA 1
ATOM 1291 C C . GLU A 1 161 ? 10.362 -2.773 -24.493 1.00 88.19 161 GLU A C 1
ATOM 1293 O O . GLU A 1 161 ? 9.820 -1.761 -24.956 1.00 88.19 161 GLU A O 1
ATOM 1298 N N . ARG A 1 162 ? 10.254 -3.961 -25.089 1.00 92.44 162 ARG A N 1
ATOM 1299 C CA . ARG A 1 162 ? 9.378 -4.221 -26.234 1.00 92.44 162 ARG A CA 1
ATOM 1300 C C . ARG A 1 162 ? 8.553 -5.459 -25.964 1.00 92.44 162 ARG A C 1
ATOM 1302 O O . ARG A 1 162 ? 9.064 -6.436 -25.419 1.00 92.44 162 ARG A O 1
ATOM 1309 N N . CYS 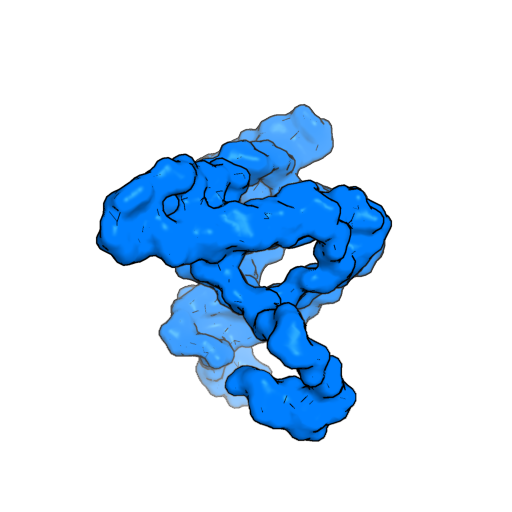A 1 163 ? 7.314 -5.420 -26.428 1.00 92.12 163 CYS A N 1
ATOM 1310 C CA . CYS A 1 163 ? 6.431 -6.569 -26.426 1.00 92.12 163 CYS A CA 1
ATOM 1311 C C . CYS A 1 163 ? 7.019 -7.707 -27.286 1.00 92.12 163 CYS A C 1
ATOM 1313 O O . CYS A 1 163 ? 7.808 -7.444 -28.204 1.00 92.12 163 CYS A O 1
ATOM 1315 N N . PRO A 1 164 ? 6.609 -8.971 -27.064 1.00 93.75 164 PRO A N 1
ATOM 1316 C CA . PRO A 1 164 ? 7.055 -10.105 -27.879 1.00 93.75 164 PRO A CA 1
ATOM 1317 C C . PRO A 1 164 ? 6.786 -9.956 -29.387 1.00 93.75 164 PRO A C 1
ATOM 1319 O O . PRO A 1 164 ? 7.498 -10.537 -30.201 1.00 93.75 164 PRO A O 1
ATOM 1322 N N . ASP A 1 165 ? 5.782 -9.161 -29.765 1.00 95.00 165 ASP A N 1
ATOM 1323 C CA . ASP A 1 165 ? 5.442 -8.828 -31.154 1.00 95.00 165 ASP A CA 1
ATOM 1324 C C . ASP A 1 165 ? 6.269 -7.658 -31.737 1.00 95.00 165 ASP A C 1
ATOM 1326 O O . ASP A 1 165 ? 6.087 -7.270 -32.891 1.00 95.00 165 ASP A O 1
ATOM 1330 N N . GLY A 1 166 ? 7.197 -7.097 -30.955 1.00 93.38 166 GLY A N 1
ATOM 1331 C CA . GLY A 1 166 ? 8.076 -5.989 -31.329 1.00 93.38 166 GLY A CA 1
ATOM 1332 C C . GLY A 1 166 ? 7.473 -4.592 -31.142 1.00 93.38 166 GLY A C 1
ATOM 1333 O O . GLY A 1 166 ? 8.195 -3.597 -31.327 1.00 93.38 166 GLY A O 1
ATOM 1334 N N . SER A 1 167 ? 6.193 -4.494 -30.762 1.00 93.69 167 SER A N 1
ATOM 1335 C CA . SER A 1 167 ? 5.544 -3.224 -30.431 1.00 93.69 167 SER A CA 1
ATOM 1336 C C . SER A 1 167 ? 6.165 -2.579 -29.182 1.00 93.69 167 SER A C 1
ATOM 1338 O O . SER A 1 167 ? 6.979 -3.181 -28.470 1.00 93.69 167 SER A O 1
ATOM 1340 N N . LYS A 1 168 ? 5.868 -1.292 -28.969 1.00 91.94 168 LYS A N 1
ATOM 1341 C CA . LYS A 1 168 ? 6.341 -0.572 -27.784 1.00 91.94 168 LYS A CA 1
ATOM 1342 C C . LYS A 1 168 ? 5.609 -1.122 -26.562 1.00 91.94 168 LYS A C 1
ATOM 1344 O O . LYS A 1 168 ? 4.394 -1.266 -26.603 1.00 91.94 168 LYS A O 1
ATOM 1349 N N . ASP A 1 169 ? 6.366 -1.391 -25.507 1.00 92.50 169 ASP A N 1
ATOM 1350 C CA . ASP A 1 169 ? 5.797 -1.675 -24.198 1.00 92.50 169 ASP A CA 1
ATOM 1351 C C . ASP A 1 169 ? 5.180 -0.382 -23.639 1.00 92.50 169 ASP A C 1
ATOM 1353 O O . ASP A 1 169 ? 5.883 0.602 -23.375 1.00 92.50 169 ASP A O 1
ATOM 1357 N N . GLU A 1 170 ? 3.850 -0.349 -23.590 1.00 92.38 170 GLU A N 1
ATOM 1358 C CA . GLU A 1 170 ? 3.062 0.791 -23.129 1.00 92.38 170 GLU A CA 1
ATOM 1359 C C . GLU A 1 170 ? 2.553 0.520 -21.718 1.00 92.38 170 GLU A C 1
ATOM 1361 O O . GLU A 1 170 ? 2.137 -0.586 -21.379 1.00 92.38 170 GLU A O 1
ATOM 1366 N N . ASN A 1 171 ? 2.561 1.559 -20.895 1.00 94.00 171 ASN A N 1
ATOM 1367 C CA . ASN A 1 171 ? 2.047 1.471 -19.542 1.00 94.00 171 ASN A CA 1
ATOM 1368 C C . ASN A 1 171 ? 0.512 1.436 -19.539 1.00 94.00 171 ASN A C 1
ATOM 1370 O O . ASN A 1 171 ? -0.135 2.063 -20.376 1.00 94.00 171 ASN A O 1
ATOM 1374 N N . VAL A 1 172 ? -0.075 0.725 -18.572 1.00 93.94 172 VAL A N 1
ATOM 1375 C CA . VAL A 1 172 ? -1.537 0.680 -18.376 1.00 93.94 172 VAL A CA 1
ATOM 1376 C C . VAL A 1 172 ? -2.120 2.022 -17.902 1.00 93.94 172 VAL A C 1
ATOM 1378 O O . VAL A 1 172 ? -3.329 2.232 -17.990 1.00 93.94 172 VAL A O 1
ATOM 1381 N N . PHE A 1 173 ? -1.270 2.935 -17.426 1.00 93.19 173 PHE A N 1
ATOM 1382 C CA . PHE A 1 173 ? -1.570 4.335 -17.130 1.00 93.19 173 PHE A CA 1
ATOM 1383 C C . PHE A 1 173 ? -0.703 5.269 -17.987 1.00 93.19 173 PHE A C 1
ATOM 1385 O O . PHE A 1 173 ? 0.385 4.901 -18.410 1.00 93.19 173 PHE A O 1
ATOM 1392 N N . ASP A 1 174 ? -1.109 6.531 -18.151 1.00 90.50 174 ASP A N 1
ATOM 1393 C CA . ASP A 1 174 ? -0.313 7.553 -18.855 1.00 90.50 174 ASP A CA 1
ATOM 1394 C C . ASP A 1 174 ? 0.868 8.085 -17.998 1.00 90.50 174 ASP A C 1
ATOM 1396 O O . ASP A 1 174 ? 0.987 9.284 -17.737 1.00 90.50 174 ASP A O 1
ATOM 1400 N N . ILE A 1 175 ? 1.749 7.191 -17.524 1.00 90.06 175 ILE A N 1
ATOM 1401 C CA . ILE A 1 175 ? 2.917 7.492 -16.671 1.00 90.06 175 ILE A CA 1
ATOM 1402 C C . ILE A 1 175 ? 4.199 6.809 -17.172 1.00 90.06 175 ILE A C 1
ATOM 1404 O O . ILE A 1 175 ? 4.179 5.963 -18.063 1.00 90.06 175 ILE A O 1
ATOM 1408 N N . GLN A 1 176 ? 5.349 7.192 -16.605 1.00 90.00 176 GLN A N 1
ATOM 1409 C CA . GLN A 1 176 ? 6.656 6.689 -17.046 1.00 90.00 176 GLN A CA 1
ATOM 1410 C C . GLN A 1 176 ? 7.134 5.435 -16.308 1.00 90.00 176 GLN A C 1
ATOM 1412 O O . GLN A 1 176 ? 7.907 4.662 -16.879 1.00 90.00 176 GLN A O 1
ATOM 1417 N N . GLN A 1 177 ? 6.756 5.290 -15.038 1.00 90.31 177 GLN A N 1
ATOM 1418 C CA . GLN A 1 177 ? 7.189 4.224 -14.138 1.00 90.31 177 GLN A CA 1
ATOM 1419 C C . GLN A 1 177 ? 6.404 2.946 -14.417 1.00 90.31 177 GLN A C 1
ATOM 1421 O O . GLN A 1 177 ? 5.191 3.011 -14.574 1.00 90.31 177 GLN A O 1
ATOM 1426 N N . GLY A 1 178 ? 7.079 1.795 -14.420 1.00 92.62 178 GLY A N 1
ATOM 1427 C CA . GLY A 1 178 ? 6.393 0.507 -14.532 1.00 92.62 178 GLY A CA 1
ATOM 1428 C C . GLY A 1 178 ? 5.516 0.212 -13.315 1.00 92.62 178 GLY A C 1
ATOM 1429 O O . GLY A 1 178 ? 5.786 0.714 -12.218 1.00 92.62 178 GLY A O 1
ATOM 1430 N N . VAL A 1 179 ? 4.477 -0.595 -13.510 1.00 94.81 179 VAL A N 1
ATOM 1431 C CA . VAL A 1 179 ? 3.492 -0.908 -12.466 1.00 94.81 179 VAL A CA 1
ATOM 1432 C C . VAL A 1 179 ? 3.284 -2.408 -12.305 1.00 94.81 179 VAL A C 1
ATOM 1434 O O . VAL A 1 179 ? 3.459 -3.176 -13.244 1.00 94.81 179 VAL A O 1
ATOM 1437 N N . ALA A 1 180 ? 2.892 -2.820 -11.106 1.00 95.31 180 ALA A N 1
ATOM 1438 C CA . ALA A 1 180 ? 2.507 -4.191 -10.798 1.00 95.31 180 ALA A CA 1
ATOM 1439 C C . ALA A 1 180 ? 1.248 -4.229 -9.946 1.00 95.31 180 ALA A C 1
ATOM 1441 O O . ALA A 1 180 ? 0.971 -3.296 -9.192 1.00 95.31 180 ALA A O 1
ATOM 1442 N N . ILE A 1 181 ? 0.530 -5.344 -10.042 1.00 97.06 181 ILE A N 1
ATOM 1443 C CA . ILE A 1 181 ? -0.481 -5.726 -9.060 1.00 97.06 181 ILE A CA 1
ATOM 1444 C C . ILE A 1 181 ? 0.195 -6.611 -8.007 1.00 97.0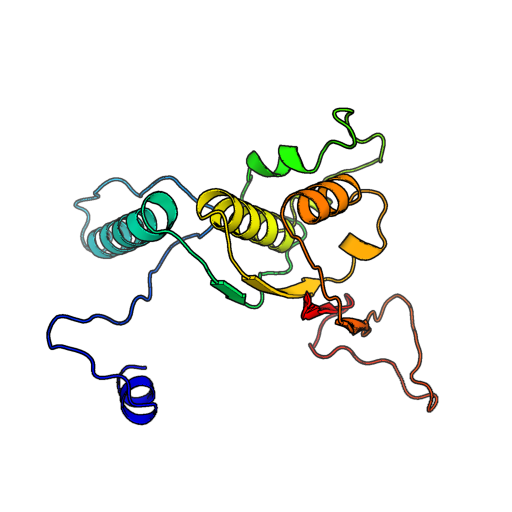6 181 ILE A C 1
ATOM 1446 O O . ILE A 1 181 ? 0.920 -7.544 -8.367 1.00 97.06 181 ILE A O 1
ATOM 1450 N N . VAL A 1 182 ? -0.033 -6.286 -6.734 1.00 94.69 182 VAL A N 1
ATOM 1451 C CA . VAL A 1 182 ? 0.473 -6.975 -5.537 1.00 94.69 182 VAL A CA 1
ATOM 1452 C C . VAL A 1 182 ? -0.649 -7.244 -4.549 1.00 94.69 182 VAL A C 1
ATOM 1454 O O . VAL A 1 182 ? -1.516 -6.352 -4.401 1.00 94.69 182 VAL A O 1
#